Protein AF-0000000083597515 (afdb_homodimer)

Sequence (264 aa):
MKVRWNSKVKYKLIVILTLIVTFGLTEQNQAFSETSISEIAGNHTDFYDAFLALLDPYAEEAIRKKYPERSYALWDAEILEVTRKTAGYSQYDFNVKVKYDTYTGPFNPPEGFVILTFDVNIDGVKVIEFKEMKVRWNSKVKYKLIVILTLIVTFGLTEQNQAFSETSISEIAGNHTDFYDAFLALLDPYAEEAIRKKYPERSYALWDAEILEVTRKTAGYSQYDFNVKVKYDTYTGPFNPPEGFVILTFDVNIDGVKVIEFKE

Foldseek 3Di:
DPPDDPDDDDDPPPPPVPPPPCPPPPPCPVPPVQPFVCNVVNPPDPVNLVVLVQCVVQVVVVCCVVPVQKDFDSSPKGWGGWAQPDDDPPGFWIWTKMKTFIDGPPPDDRPGIKIWIWTDGPVGIHTDDIGD/DPDPDDDPDPDDDPPPPPPPPPPPPPPPPVPPVQPFVCNVVNPPDPVNLVVLVQCVVQVVVVCCVVPVQKDFDSSPKGWGGWAFPDDDPPGFWIWTKMKTFIDGPPPDDRPGIKIWIWTDGPVGIHTDDIGD

Secondary structure (DSSP, 8-state):
------------------------------------HHHHH-TT-HHHHHHHHHHHHHHHHHHHHH-TT-EE-GGG-EEEEEEESS-STT---EEEEEEEEEE-TTTS---EEEEEEEEEETTEEEEEEEE-/------------------------------------HHHHH-TT-HHHHHHHHHHHHHHHHHHHHH-TT-EE-GGG-EEEEEEESS-STT---EEEEEEEEEE-TTTS---EEEEEEEEEETTEEEEEEEE-

Nearest PDB structures (foldseek):
  2jq5-assembly1_A  TM=4.832E-01  e=9.055E-01  Rhodopseudomonas palustris
  5jbs-assembly1_D  TM=3.974E-01  e=5.121E-01  Brucella su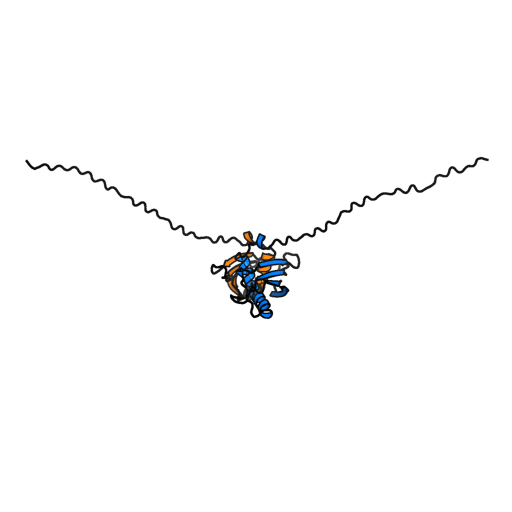is 1330
  8dey-assembly1_B  TM=5.676E-01  e=3.765E+00  Homo sapiens
  5jbs-assembly1_B  TM=3.478E-01  e=1.695E+00  Brucella suis 1330
  3gwr-assembly1_A  TM=5.646E-01  e=2.771E+00  Thiobacillus denitrificans ATCC 25259

InterPro domains:
  IPR024984 Protein of unknown function DUF3888 [PF13027] (49-131)

Radius of gyration: 35.66 Å; Cα contacts (8 Å, |Δi|>4): 406; chains: 2; bounding box: 186×66×65 Å

Solvent-accessible surface area (backbone atoms only — not comparable to full-atom values): 15974 Å² total; per-residue (Å²): 140,84,77,76,86,86,82,83,84,86,81,83,78,78,80,76,78,73,78,74,76,74,74,71,75,67,75,70,68,70,65,71,71,76,66,41,48,49,80,42,46,39,75,77,31,57,63,46,42,49,51,50,20,70,47,32,55,59,49,50,51,55,47,35,74,79,36,72,74,50,45,70,52,74,76,66,41,42,71,63,43,64,41,64,72,48,88,58,79,86,49,54,45,29,43,36,32,35,38,34,52,27,30,37,79,93,82,49,73,65,78,41,53,37,35,40,30,31,43,38,21,59,88,47,76,45,80,77,43,84,46,114,139,76,70,85,71,85,78,95,69,93,71,90,78,82,76,79,74,76,76,74,76,71,76,69,76,67,74,69,66,71,64,70,68,76,66,42,48,50,79,36,48,39,76,77,31,57,62,47,43,50,52,49,20,70,47,33,55,60,50,51,52,57,47,36,73,78,35,72,74,50,45,71,50,74,75,66,40,42,71,63,42,62,40,65,72,48,90,58,79,88,50,53,42,29,44,34,32,36,37,36,50,27,29,38,78,93,82,48,74,65,79,41,52,38,35,39,31,31,43,39,21,59,89,47,76,45,80,77,42,84,44,113

Organism: NCBI:txid1368476

Structure (mmCIF, N/CA/C/O backbone):
data_AF-0000000083597515-model_v1
#
loop_
_entity.id
_entity.type
_entity.pdbx_description
1 polymer 'DUF3888 domain-containing protein'
#
loop_
_atom_site.group_PDB
_atom_site.id
_atom_site.type_symbol
_atom_site.label_atom_id
_atom_site.label_alt_id
_atom_site.label_comp_id
_atom_site.label_asym_id
_atom_site.label_entity_id
_atom_site.label_seq_id
_atom_site.pdbx_PDB_ins_code
_atom_site.Cartn_x
_atom_site.Cartn_y
_atom_site.Cartn_z
_atom_site.occupancy
_atom_site.B_iso_or_equiv
_atom_site.auth_seq_id
_atom_site.auth_comp_id
_atom_site.auth_asym_id
_atom_site.auth_atom_id
_atom_site.pdbx_PDB_model_num
ATOM 1 N N . MET A 1 1 ? 88.938 41.531 -43.938 1 25.38 1 MET A N 1
ATOM 2 C CA . MET A 1 1 ? 89.125 40.688 -42.75 1 25.38 1 MET A CA 1
ATOM 3 C C . MET A 1 1 ? 87.75 40.344 -42.156 1 25.38 1 MET A C 1
ATOM 5 O O . MET A 1 1 ? 87.688 39.75 -41.062 1 25.38 1 MET A O 1
ATOM 9 N N . LYS A 1 2 ? 86.625 40.438 -42.875 1 30.75 2 LYS A N 1
ATOM 10 C CA . LYS A 1 2 ? 85.188 40.625 -42.906 1 30.75 2 LYS A CA 1
ATOM 11 C C . LYS A 1 2 ? 84.438 39.312 -42.719 1 30.75 2 LYS A C 1
ATOM 13 O O . LYS A 1 2 ? 84.125 38.594 -43.656 1 30.75 2 LYS A O 1
ATOM 18 N N . VAL A 1 3 ? 84.812 38.562 -41.656 1 29.12 3 VAL A N 1
ATOM 19 C CA . VAL A 1 3 ? 84.375 37.156 -41.5 1 29.12 3 VAL A CA 1
ATOM 20 C C . VAL A 1 3 ? 82.875 37.125 -41.188 1 29.12 3 VAL A C 1
ATOM 22 O O . VAL A 1 3 ? 82.312 36.062 -41.031 1 29.12 3 VAL A O 1
ATOM 25 N N . ARG A 1 4 ? 81.875 38.25 -41.188 1 32.31 4 ARG A N 1
ATOM 26 C CA . ARG A 1 4 ? 81 38.344 -40.062 1 32.31 4 ARG A CA 1
ATOM 27 C C . ARG A 1 4 ? 79.938 37.281 -40.125 1 32.31 4 ARG A C 1
ATOM 29 O O . ARG A 1 4 ? 79.5 36.906 -41.188 1 32.31 4 ARG A O 1
ATOM 36 N N . TRP A 1 5 ? 79 37.125 -38.938 1 27.94 5 TRP A N 1
ATOM 37 C CA . TRP A 1 5 ? 78.312 36.125 -38.125 1 27.94 5 TRP A CA 1
ATOM 38 C C . TRP A 1 5 ? 76.938 35.781 -38.656 1 27.94 5 TRP A C 1
ATOM 40 O O . TRP A 1 5 ? 76 36.594 -38.562 1 27.94 5 TRP A O 1
ATOM 50 N N . ASN A 1 6 ? 76.562 35.375 -39.938 1 33.34 6 ASN A N 1
ATOM 51 C CA . ASN A 1 6 ? 75.25 35.344 -40.5 1 33.34 6 ASN A CA 1
ATOM 52 C C . ASN A 1 6 ? 74.375 34.25 -39.875 1 33.34 6 ASN A C 1
ATOM 54 O O . ASN A 1 6 ? 74.312 33.125 -40.344 1 33.34 6 ASN A O 1
ATOM 58 N N . SER A 1 7 ? 74.375 34 -38.469 1 31.06 7 SER A N 1
ATOM 59 C CA . SER A 1 7 ? 73.938 32.812 -37.781 1 31.06 7 SER A CA 1
ATOM 60 C C . SER A 1 7 ? 72.438 32.594 -38 1 31.06 7 SER A C 1
ATOM 62 O O . SER A 1 7 ? 71.688 33.562 -38.125 1 31.06 7 SER A O 1
ATOM 64 N N . LYS A 1 8 ? 71.688 31.391 -38.344 1 28.09 8 LYS A N 1
ATOM 65 C CA . LYS A 1 8 ? 70.625 30.406 -38.625 1 28.09 8 LYS A CA 1
ATOM 66 C C . LYS A 1 8 ? 69.625 30.391 -37.5 1 28.09 8 LYS A C 1
ATOM 68 O O . LYS A 1 8 ? 68.625 29.625 -37.531 1 28.09 8 LYS A O 1
ATOM 73 N N . VAL A 1 9 ? 69.625 30.766 -36.188 1 26.97 9 VAL A N 1
ATOM 74 C CA . VAL A 1 9 ? 69.125 29.922 -35.094 1 26.97 9 VAL A CA 1
ATOM 75 C C . VAL A 1 9 ? 67.625 29.984 -35.094 1 26.97 9 VAL A C 1
ATOM 77 O O . VAL A 1 9 ? 67 30.875 -35.688 1 26.97 9 VAL A O 1
ATOM 80 N N . LYS A 1 10 ? 66.75 30.188 -33.781 1 23.62 10 LYS A N 1
ATOM 81 C CA . LYS A 1 10 ? 65.938 29.359 -32.875 1 23.62 10 LYS A CA 1
ATOM 82 C C . LYS A 1 10 ? 64.5 29.531 -33.156 1 23.62 10 LYS A C 1
ATOM 84 O O . LYS A 1 10 ? 64.062 30.422 -33.906 1 23.62 10 LYS A O 1
ATOM 89 N N . TYR A 1 11 ? 63.562 29.719 -31.984 1 29.84 11 TYR A N 1
ATOM 90 C CA . TYR A 1 11 ? 62.5 29.109 -31.188 1 29.84 11 TYR A CA 1
ATOM 91 C C . TYR A 1 11 ? 61.156 29.719 -31.547 1 29.84 11 TYR A C 1
ATOM 93 O O . TYR A 1 11 ? 60.812 30.828 -31.094 1 29.84 11 TYR A O 1
ATOM 101 N N . LYS A 1 12 ? 60.812 29.984 -32.781 1 32.78 12 LYS A N 1
ATOM 102 C CA . LYS A 1 12 ? 59.5 30.594 -32.906 1 32.78 12 LYS A CA 1
ATOM 103 C C . LYS A 1 12 ? 58.438 29.719 -32.25 1 32.78 12 LYS A C 1
ATOM 105 O O . LYS A 1 12 ? 58.188 28.594 -32.656 1 32.78 12 LYS A O 1
ATOM 110 N N . LEU A 1 13 ? 58.156 29.969 -30.828 1 31.98 13 LEU A N 1
ATOM 111 C CA . LEU A 1 13 ? 57.188 29.469 -29.859 1 31.98 13 LEU A CA 1
ATOM 112 C C . LEU A 1 13 ? 55.75 29.656 -30.375 1 31.98 13 LEU A C 1
ATOM 114 O O . LEU A 1 13 ? 55.312 30.781 -30.562 1 31.98 13 LEU A O 1
ATOM 118 N N . ILE A 1 14 ? 55.219 28.719 -31.203 1 33.41 14 ILE A N 1
ATOM 119 C CA . ILE A 1 14 ? 53.875 28.562 -31.703 1 33.41 14 ILE A CA 1
ATOM 120 C C . ILE A 1 14 ? 52.875 28.422 -30.547 1 33.41 14 ILE A C 1
ATOM 122 O O . ILE A 1 14 ? 52.969 27.5 -29.75 1 33.41 14 ILE A O 1
ATOM 126 N N . VAL A 1 15 ? 52.469 29.562 -29.812 1 30.09 15 VAL A N 1
ATOM 127 C CA . VAL A 1 15 ? 51.438 29.641 -28.766 1 30.09 15 VAL A CA 1
ATOM 128 C C . VAL A 1 15 ? 50.125 29.109 -29.281 1 30.09 15 VAL A C 1
ATOM 130 O O . VAL A 1 15 ? 49.5 29.688 -30.172 1 30.09 15 VAL A O 1
ATOM 133 N N . ILE A 1 16 ? 49.969 27.781 -29.453 1 33.62 16 ILE A N 1
ATOM 134 C CA . ILE A 1 16 ? 48.719 27.078 -29.75 1 33.62 16 ILE A CA 1
ATOM 135 C C . ILE A 1 16 ? 47.688 27.422 -28.703 1 33.62 16 ILE A C 1
ATOM 137 O O . ILE A 1 16 ? 47.875 27.109 -27.516 1 33.62 16 ILE A O 1
ATOM 141 N N . LEU A 1 17 ? 47.125 28.625 -28.703 1 32.28 17 LEU A N 1
ATOM 142 C CA . LEU A 1 17 ? 46 29.031 -27.859 1 32.28 17 LEU A CA 1
ATOM 143 C C . LEU A 1 17 ? 44.844 28 -27.938 1 32.28 17 LEU A C 1
ATOM 145 O O . LEU A 1 17 ? 44.281 27.797 -29.016 1 32.28 17 LEU A O 1
ATOM 149 N N . THR A 1 18 ? 45.031 26.797 -27.328 1 29.47 18 THR A N 1
ATOM 150 C CA . THR A 1 18 ? 44 25.781 -27.141 1 29.47 18 THR A CA 1
ATOM 151 C C . THR A 1 18 ? 42.688 26.391 -26.609 1 29.47 18 THR A C 1
ATOM 153 O O . THR A 1 18 ? 42.719 27.062 -25.562 1 29.47 18 THR A O 1
ATOM 156 N N . LEU A 1 19 ? 41.812 26.922 -27.453 1 33.25 19 LEU A N 1
ATOM 157 C CA . LEU A 1 19 ? 40.406 27.281 -27.203 1 33.25 19 LEU A CA 1
ATOM 158 C C . LEU A 1 19 ? 39.719 26.188 -26.406 1 33.25 19 LEU A C 1
ATOM 160 O O . LEU A 1 19 ? 39.531 25.078 -26.891 1 33.25 19 LEU A O 1
ATOM 164 N N . ILE A 1 20 ? 40.062 26 -25.141 1 31.22 20 ILE A N 1
ATOM 165 C CA . ILE A 1 20 ? 39.375 25.094 -24.203 1 31.22 20 ILE A CA 1
ATOM 166 C C . ILE A 1 20 ? 37.875 25.312 -24.25 1 31.22 20 ILE A C 1
ATOM 168 O O . ILE A 1 20 ? 37.406 26.406 -23.969 1 31.22 20 ILE A O 1
ATOM 172 N N . VAL A 1 21 ? 37.125 24.766 -25.297 1 30.53 21 VAL A N 1
ATOM 173 C CA . VAL A 1 21 ? 35.688 24.562 -25.312 1 30.53 21 VAL A CA 1
ATOM 174 C C . VAL A 1 21 ? 35.219 24.062 -23.938 1 30.53 21 VAL A C 1
ATOM 176 O O . VAL A 1 21 ? 35.625 22.984 -23.5 1 30.53 21 VAL A O 1
ATOM 179 N N . THR A 1 22 ? 35.188 24.906 -22.938 1 31.5 22 THR A N 1
ATOM 180 C CA . THR A 1 22 ? 34.531 24.609 -21.672 1 31.5 22 THR A CA 1
ATOM 181 C C . THR A 1 22 ? 33.188 23.922 -21.906 1 31.5 22 THR A C 1
ATOM 183 O O . THR A 1 22 ? 32.281 24.531 -22.453 1 31.5 22 THR A O 1
ATOM 186 N N . PHE A 1 23 ? 33.156 22.672 -22.531 1 36.31 23 PHE A N 1
ATOM 187 C CA . PHE A 1 23 ? 31.984 21.859 -22.328 1 36.31 23 PHE A CA 1
ATOM 188 C C . PHE A 1 23 ? 31.484 21.969 -20.875 1 36.31 23 PHE A C 1
ATOM 190 O O . PHE A 1 23 ? 32.188 21.547 -19.953 1 36.31 23 PHE A O 1
ATOM 197 N N . GLY A 1 24 ? 30.969 23.125 -20.531 1 32.06 24 GLY A N 1
ATOM 198 C CA . GLY A 1 24 ? 30.203 23.266 -19.297 1 32.06 24 GLY A CA 1
ATOM 199 C C . GLY A 1 24 ? 29.359 22.047 -18.984 1 32.06 24 GLY A C 1
ATOM 200 O O . GLY A 1 24 ? 28.547 21.625 -19.812 1 32.06 24 GLY A O 1
ATOM 201 N N . LEU A 1 25 ? 29.828 21 -18.297 1 33.69 25 LEU A N 1
ATOM 202 C CA . LEU A 1 25 ? 29.094 19.984 -17.578 1 33.69 25 LEU A CA 1
ATOM 203 C C . LEU A 1 25 ? 27.844 20.562 -16.922 1 33.69 25 LEU A C 1
ATOM 205 O O . LEU A 1 25 ? 27.953 21.375 -15.992 1 33.69 25 LEU A O 1
ATOM 209 N N . THR A 1 26 ? 26.922 21.078 -17.688 1 34.53 26 THR A N 1
ATOM 210 C CA . THR A 1 26 ? 25.609 21.266 -17.078 1 34.53 26 THR A CA 1
ATOM 211 C C . THR A 1 26 ? 25.234 20.062 -16.219 1 34.53 26 THR A C 1
ATOM 213 O O . THR A 1 26 ? 25.297 18.922 -16.688 1 34.53 26 THR A O 1
ATOM 216 N N . GLU A 1 27 ? 25.625 20.078 -14.977 1 34.88 27 GLU A N 1
ATOM 217 C CA . GLU A 1 27 ? 24.922 19.219 -14.039 1 34.88 27 GLU A CA 1
ATOM 218 C C . GLU A 1 27 ? 23.453 19.047 -14.43 1 34.88 27 GLU A C 1
ATOM 220 O O . GLU A 1 27 ? 22.703 20.031 -14.469 1 34.88 27 GLU A O 1
ATOM 225 N N . GLN A 1 28 ? 23.172 18.297 -15.469 1 32.25 28 GLN A N 1
ATOM 226 C CA . GLN A 1 28 ? 21.797 17.797 -15.523 1 32.25 28 GLN A CA 1
ATOM 227 C C . GLN A 1 28 ? 21.328 17.359 -14.141 1 32.25 28 GLN A C 1
ATOM 229 O O . GLN A 1 28 ? 21.781 16.344 -13.617 1 32.25 28 GLN A O 1
ATOM 234 N N . ASN A 1 29 ? 21.312 18.188 -13.188 1 33.53 29 ASN A N 1
ATOM 235 C CA . ASN A 1 29 ? 20.375 17.797 -12.141 1 33.53 29 ASN A CA 1
ATOM 236 C C . ASN A 1 29 ? 19.125 17.156 -12.727 1 33.53 29 ASN A C 1
ATOM 238 O O . ASN A 1 29 ? 18.328 17.812 -13.398 1 33.53 29 ASN A O 1
ATOM 242 N N . GLN A 1 30 ? 19.219 16.078 -13.477 1 29.86 30 GLN A N 1
ATOM 243 C CA . GLN A 1 30 ? 17.969 15.352 -13.641 1 29.86 30 GLN A CA 1
ATOM 244 C C . GLN A 1 30 ? 17.078 15.516 -12.414 1 29.86 30 GLN A C 1
ATOM 246 O O . GLN A 1 30 ? 17.375 14.977 -11.344 1 29.86 30 GLN A O 1
ATOM 251 N N . ALA A 1 31 ? 16.609 16.672 -12.125 1 32.06 31 ALA A N 1
ATOM 252 C CA . ALA A 1 31 ? 15.398 16.719 -11.312 1 32.06 31 ALA A CA 1
ATOM 253 C C . ALA A 1 31 ? 14.469 15.57 -11.648 1 32.06 31 ALA A C 1
ATOM 255 O O . ALA A 1 31 ? 13.984 15.453 -12.773 1 32.06 31 ALA A O 1
ATOM 256 N N . PHE A 1 32 ? 14.828 14.281 -11.375 1 33.47 32 PHE A N 1
ATOM 257 C CA . PHE A 1 32 ? 13.664 13.406 -11.289 1 33.47 32 PHE A CA 1
ATOM 258 C C . PHE A 1 32 ? 12.414 14.211 -10.953 1 33.47 32 PHE A C 1
ATOM 260 O O . PHE A 1 32 ? 12.375 14.914 -9.938 1 33.47 32 PHE A O 1
ATOM 267 N N . SER A 1 33 ? 11.836 14.828 -11.883 1 36.69 33 SER A N 1
ATOM 268 C CA . SER A 1 33 ? 10.547 15.484 -11.703 1 36.69 33 SER A CA 1
ATOM 269 C C . SER A 1 33 ? 9.711 14.773 -10.648 1 36.69 33 SER A C 1
ATOM 271 O O . SER A 1 33 ? 9.359 13.609 -10.805 1 36.69 33 SER A O 1
ATOM 273 N N . GLU A 1 34 ? 10 15.109 -9.406 1 42.09 34 GLU A N 1
ATOM 274 C CA . GLU A 1 34 ? 9.039 14.758 -8.359 1 42.09 34 GLU A CA 1
ATOM 275 C C . GLU A 1 34 ? 7.609 14.844 -8.875 1 42.09 34 GLU A C 1
ATOM 277 O O . GLU A 1 34 ? 7 15.914 -8.859 1 42.09 34 GLU A O 1
ATOM 282 N N . THR A 1 35 ? 7.41 14.32 -10.102 1 44.84 35 THR A N 1
ATOM 283 C CA . THR A 1 35 ? 6.004 14.297 -10.484 1 44.84 35 THR A CA 1
ATOM 284 C C . THR A 1 35 ? 5.129 13.875 -9.305 1 44.84 35 THR A C 1
ATOM 286 O O . THR A 1 35 ? 5.258 12.766 -8.797 1 44.84 35 THR A O 1
ATOM 289 N N . SER A 1 36 ? 4.605 14.938 -8.688 1 52 36 SER A N 1
ATOM 290 C CA . SER A 1 36 ? 3.646 14.742 -7.605 1 52 36 SER A CA 1
ATOM 291 C C . SER A 1 36 ? 2.633 13.664 -7.957 1 52 36 SER A C 1
ATOM 293 O O . SER A 1 36 ? 2.277 13.492 -9.125 1 52 36 SER A O 1
ATOM 295 N N . ILE A 1 37 ? 2.572 12.688 -7.164 1 58.06 37 ILE A N 1
ATOM 296 C CA . ILE A 1 37 ? 1.614 11.594 -7.297 1 58.06 37 ILE A CA 1
ATOM 297 C C . ILE A 1 37 ? 0.268 12.141 -7.766 1 58.06 37 ILE A C 1
ATOM 299 O O . ILE A 1 37 ? -0.443 11.484 -8.531 1 58.06 37 ILE A O 1
ATOM 303 N N . SER A 1 38 ? 0.023 13.422 -7.324 1 57.47 38 SER A N 1
ATOM 304 C CA . SER A 1 38 ? -1.251 14.008 -7.738 1 57.47 38 SER A CA 1
ATOM 305 C C . SER A 1 38 ? -1.38 14.031 -9.258 1 57.47 38 SER A C 1
ATOM 307 O O . SER A 1 38 ? -2.473 13.844 -9.797 1 57.47 38 SER A O 1
ATOM 309 N N . GLU A 1 39 ? -0.349 14.312 -9.93 1 56.22 39 GLU A N 1
ATOM 310 C CA . GLU A 1 39 ? -0.381 14.406 -11.383 1 56.22 39 GLU A CA 1
ATOM 311 C C . GLU A 1 39 ? -0.565 13.031 -12.023 1 56.22 39 GLU A C 1
ATOM 313 O O . GLU A 1 39 ? -1.216 12.906 -13.062 1 56.22 39 GLU A O 1
ATOM 318 N N . ILE A 1 40 ? -0.195 12.07 -11.297 1 55.69 40 ILE A N 1
ATOM 319 C CA . ILE A 1 40 ? -0.182 10.742 -11.891 1 55.69 40 ILE A CA 1
ATOM 320 C C . ILE A 1 40 ? -1.45 9.984 -11.5 1 55.69 40 ILE A C 1
ATOM 322 O O . ILE A 1 40 ? -2.146 9.445 -12.359 1 55.69 40 ILE A O 1
ATOM 326 N N . ALA A 1 41 ? -1.735 10 -10.258 1 60.53 41 ALA A N 1
ATOM 327 C CA . ALA A 1 41 ? -2.799 9.125 -9.773 1 60.53 41 ALA A CA 1
ATOM 328 C C . ALA A 1 41 ? -4.027 9.93 -9.352 1 60.53 41 ALA A C 1
ATOM 330 O O . ALA A 1 41 ? -5.129 9.383 -9.25 1 60.53 41 ALA A O 1
ATOM 331 N N . GLY A 1 42 ? -3.936 11.281 -9.469 1 74.06 42 GLY A N 1
ATOM 332 C CA . GLY A 1 42 ? -4.988 12.062 -8.844 1 74.06 42 GLY A CA 1
ATOM 333 C C . GLY A 1 42 ? -5.062 11.875 -7.34 1 74.06 42 GLY A C 1
ATOM 334 O O . GLY A 1 42 ? -4.754 10.789 -6.832 1 74.06 42 GLY A O 1
ATOM 335 N N . ASN A 1 43 ? -5.285 12.898 -6.629 1 81.81 43 ASN A N 1
ATOM 336 C CA . ASN A 1 43 ? -5.457 12.781 -5.184 1 81.81 43 ASN A CA 1
ATOM 337 C C . ASN A 1 43 ? -6.777 12.102 -4.824 1 81.81 43 ASN A C 1
ATOM 339 O O . ASN A 1 43 ? -7.793 12.328 -5.484 1 81.81 43 ASN A O 1
ATOM 343 N N . HIS A 1 44 ? -6.578 11.141 -3.803 1 91.69 44 HIS A N 1
ATOM 344 C CA . HIS A 1 44 ? -7.691 10.484 -3.121 1 91.69 44 HIS A CA 1
ATOM 345 C C . HIS A 1 44 ? -8.555 9.695 -4.102 1 91.69 44 HIS A C 1
ATOM 347 O O . HIS A 1 44 ? -9.781 9.719 -4.012 1 91.69 44 HIS A O 1
ATOM 353 N N . THR A 1 45 ? -7.957 9.211 -5.195 1 92.62 45 THR A N 1
ATOM 354 C CA . THR A 1 45 ? -8.523 8.086 -5.93 1 92.62 45 THR A CA 1
ATOM 355 C C . THR A 1 45 ? -8.562 6.84 -5.051 1 92.62 45 THR A C 1
ATOM 357 O O . THR A 1 45 ? -8.008 6.828 -3.949 1 92.62 45 THR A O 1
ATOM 360 N N . ASP A 1 46 ? -9.273 5.82 -5.523 1 94 46 ASP A N 1
ATOM 361 C CA . ASP A 1 46 ? -9.305 4.574 -4.758 1 94 46 ASP A CA 1
ATOM 362 C C . ASP A 1 46 ? -7.906 3.994 -4.602 1 94 46 ASP A C 1
ATOM 364 O O . ASP A 1 46 ? -7.562 3.463 -3.541 1 94 46 ASP A O 1
ATOM 368 N N . PHE A 1 47 ? -7.051 4.055 -5.633 1 94.25 47 PHE A N 1
ATOM 369 C CA . PHE A 1 47 ? -5.672 3.584 -5.562 1 94.25 47 PHE A CA 1
ATOM 370 C C . PHE A 1 47 ? -4.887 4.367 -4.52 1 94.25 47 PHE A C 1
ATOM 372 O O . PHE A 1 47 ? -4.211 3.775 -3.674 1 94.25 47 PHE A O 1
ATOM 379 N N . TYR A 1 48 ? -5.027 5.656 -4.516 1 95 48 TYR A N 1
ATOM 380 C CA . TYR A 1 48 ? -4.402 6.57 -3.564 1 95 48 TYR A CA 1
ATOM 381 C C . TYR A 1 48 ? -4.852 6.266 -2.139 1 95 48 TYR A C 1
ATOM 383 O O . TYR A 1 48 ? -4.02 6.102 -1.242 1 95 48 TYR A O 1
ATOM 391 N N . ASP A 1 49 ? -6.117 6.109 -1.948 1 96.75 49 ASP A N 1
ATOM 392 C CA . ASP A 1 49 ? -6.68 5.902 -0.617 1 96.75 49 ASP A CA 1
ATOM 393 C C . ASP A 1 49 ? -6.363 4.5 -0.103 1 96.75 49 ASP A C 1
ATOM 395 O O . ASP A 1 49 ? -6.172 4.301 1.1 1 96.75 49 ASP A O 1
ATOM 399 N N . ALA A 1 50 ? -6.332 3.473 -0.981 1 97.69 50 ALA A N 1
ATOM 400 C CA . ALA A 1 50 ? -5.91 2.135 -0.571 1 97.69 50 ALA A CA 1
ATOM 401 C C . ALA A 1 50 ? -4.453 2.133 -0.119 1 97.69 50 ALA A C 1
ATOM 403 O O . ALA A 1 50 ? -4.098 1.444 0.839 1 97.69 50 ALA A O 1
ATOM 404 N N . PHE A 1 51 ? -3.619 2.926 -0.835 1 97.69 51 PHE A N 1
ATOM 405 C CA . PHE A 1 51 ? -2.221 3.084 -0.451 1 97.69 51 PHE A CA 1
ATOM 406 C C . PHE A 1 51 ? -2.107 3.676 0.949 1 97.69 51 PHE A C 1
ATOM 408 O O . PHE A 1 51 ? -1.353 3.172 1.783 1 97.69 51 PHE A O 1
ATOM 415 N N . LEU A 1 52 ? -2.922 4.684 1.265 1 98.5 52 LEU A N 1
ATOM 416 C CA . LEU A 1 52 ? -2.947 5.281 2.596 1 98.5 52 LEU A CA 1
ATOM 417 C C . LEU A 1 52 ? -3.42 4.27 3.635 1 98.5 52 LEU A C 1
ATOM 419 O O . LEU A 1 52 ? -2.891 4.223 4.75 1 98.5 52 LEU A O 1
ATOM 423 N N . ALA A 1 53 ? -4.414 3.455 3.271 1 98.62 53 ALA A N 1
ATOM 424 C CA . ALA A 1 53 ? -4.914 2.434 4.188 1 98.62 53 ALA A CA 1
ATOM 425 C C . ALA A 1 53 ? -3.818 1.431 4.539 1 98.62 53 ALA A C 1
ATOM 427 O O . ALA A 1 53 ? -3.711 0.996 5.688 1 98.62 53 ALA A O 1
ATOM 428 N N . LEU A 1 54 ? -2.988 1.081 3.562 1 98.81 54 LEU A N 1
ATOM 429 C CA . LEU A 1 54 ? -1.911 0.119 3.766 1 98.81 54 LEU A CA 1
ATOM 430 C C . LEU A 1 54 ? -0.86 0.673 4.723 1 98.81 54 LEU A C 1
ATOM 432 O O . LEU A 1 54 ? -0.256 -0.079 5.488 1 98.81 54 LEU A O 1
ATOM 436 N N . LEU A 1 55 ? -0.644 1.969 4.711 1 98.81 55 LEU A N 1
ATOM 437 C CA . LEU A 1 55 ? 0.365 2.602 5.551 1 98.81 55 LEU A CA 1
ATOM 438 C C . LEU A 1 55 ? -0.2 2.92 6.934 1 98.81 55 LEU A C 1
ATOM 440 O O . LEU A 1 55 ? 0.555 3.18 7.871 1 98.81 55 LEU A O 1
ATOM 444 N N . ASP A 1 56 ? -1.478 2.891 7.141 1 98.69 56 ASP A N 1
ATOM 445 C CA . ASP A 1 56 ? -2.158 3.508 8.273 1 98.69 56 ASP A CA 1
ATOM 446 C C . ASP A 1 56 ? -1.744 2.852 9.586 1 98.69 56 ASP A C 1
ATOM 448 O O . ASP A 1 56 ? -1.546 3.535 10.594 1 98.69 56 ASP A O 1
ATOM 452 N N . PRO A 1 57 ? -1.627 1.494 9.641 1 98.44 57 PRO A N 1
ATOM 453 C CA . PRO A 1 57 ? -1.227 0.911 10.93 1 98.44 57 PRO A CA 1
ATOM 454 C C . PRO A 1 57 ? 0.12 1.437 11.422 1 98.44 57 PRO A C 1
ATOM 456 O O . PRO A 1 57 ? 0.316 1.607 12.625 1 98.44 57 PRO A O 1
ATOM 459 N N . TYR A 1 58 ? 0.967 1.732 10.555 1 98.62 58 TYR A N 1
ATOM 460 C CA . TYR A 1 58 ? 2.293 2.227 10.906 1 98.62 58 TYR A CA 1
ATOM 461 C C . TYR A 1 58 ? 2.246 3.709 11.25 1 98.62 58 TYR A C 1
ATOM 463 O O . TYR A 1 58 ? 2.924 4.156 12.18 1 98.62 58 TYR A O 1
ATOM 471 N N . ALA A 1 59 ? 1.468 4.473 10.469 1 98.75 59 ALA A N 1
ATOM 472 C CA . ALA A 1 59 ? 1.272 5.887 10.766 1 98.75 59 ALA A CA 1
ATOM 473 C C . ALA A 1 59 ? 0.63 6.074 12.141 1 98.75 59 ALA A C 1
ATOM 475 O O . ALA A 1 59 ? 1.092 6.887 12.945 1 98.75 59 ALA A O 1
ATOM 476 N N . GLU A 1 60 ? -0.434 5.328 12.297 1 98.25 60 GLU A N 1
ATOM 477 C CA . GLU A 1 60 ? -1.165 5.422 13.562 1 98.25 60 GLU A CA 1
ATOM 478 C C . GLU A 1 60 ? -0.251 5.145 14.75 1 98.25 60 GLU A C 1
ATOM 480 O O . GLU A 1 60 ? -0.255 5.891 15.734 1 98.25 60 GLU A O 1
ATOM 485 N N . GLU A 1 61 ? 0.509 4.059 14.68 1 98.31 61 GLU A N 1
ATOM 486 C CA . GLU A 1 61 ? 1.422 3.711 15.766 1 98.31 61 GLU A CA 1
ATOM 487 C C . GLU A 1 61 ? 2.432 4.828 16.016 1 98.31 61 GLU A C 1
ATOM 489 O O . GLU A 1 61 ? 2.67 5.211 17.156 1 98.31 61 GLU A O 1
ATOM 494 N N . ALA A 1 62 ? 3.01 5.359 14.977 1 98.62 62 ALA A N 1
ATOM 495 C CA . ALA A 1 62 ? 4.039 6.387 15.102 1 98.62 62 ALA A CA 1
ATOM 496 C C . ALA A 1 62 ? 3.467 7.668 15.711 1 98.62 62 ALA A C 1
ATOM 498 O O . ALA A 1 62 ? 4.078 8.266 16.594 1 98.62 62 ALA A O 1
ATOM 499 N N . ILE A 1 63 ? 2.281 8.102 15.195 1 97.94 63 ILE A N 1
ATOM 500 C CA . ILE A 1 63 ? 1.688 9.352 15.648 1 97.94 63 ILE A CA 1
ATOM 501 C C . ILE A 1 63 ? 1.184 9.203 17.078 1 97.94 63 ILE A C 1
ATOM 503 O O . ILE A 1 63 ? 1.384 10.086 17.906 1 97.94 63 ILE A O 1
ATOM 507 N N . ARG A 1 64 ? 0.604 8.07 17.391 1 97.19 64 ARG A N 1
ATOM 508 C CA . ARG A 1 64 ? 0.098 7.836 18.734 1 97.19 64 ARG A CA 1
ATOM 509 C C . ARG A 1 64 ? 1.235 7.816 19.75 1 97.19 64 ARG A C 1
ATOM 511 O O . ARG A 1 64 ? 1.074 8.289 20.891 1 97.19 64 ARG A O 1
ATOM 518 N N . LYS A 1 65 ? 2.318 7.16 19.438 1 97.94 65 LYS A N 1
ATOM 519 C CA . LYS A 1 65 ? 3.461 7.086 20.328 1 97.94 65 LYS A CA 1
ATOM 520 C C . LYS A 1 65 ? 3.953 8.477 20.719 1 97.94 65 LYS A C 1
ATOM 522 O O . LYS A 1 65 ? 4.281 8.734 21.875 1 97.94 65 LYS A O 1
ATOM 527 N N . LYS A 1 66 ? 3.975 9.414 19.812 1 96.44 66 LYS A N 1
ATOM 528 C CA . LYS A 1 66 ? 4.492 10.758 20.047 1 96.44 66 LYS A CA 1
ATOM 529 C C . LYS A 1 66 ? 3.391 11.688 20.562 1 96.44 66 LYS A C 1
ATOM 531 O O . LYS A 1 66 ? 3.637 12.531 21.422 1 96.44 66 LYS A O 1
ATOM 536 N N . TYR A 1 67 ? 2.18 11.516 19.969 1 94.75 67 TYR A N 1
ATOM 537 C CA . TYR A 1 67 ? 1.027 12.344 20.312 1 94.75 67 TYR A CA 1
ATOM 538 C C . TYR A 1 67 ? -0.201 11.484 20.594 1 94.75 67 TYR A C 1
ATOM 540 O O . TYR A 1 67 ? -1.135 11.453 19.781 1 94.75 67 TYR A O 1
ATOM 548 N N . PRO A 1 68 ? -0.252 10.875 21.766 1 94.69 68 PRO A N 1
ATOM 549 C CA . PRO A 1 68 ? -1.341 9.945 22.078 1 94.69 68 PRO A CA 1
ATOM 550 C C . PRO A 1 68 ? -2.711 10.625 22.062 1 94.69 68 PRO A C 1
ATOM 552 O O . PRO A 1 68 ? -3.732 9.953 21.906 1 94.69 68 PRO A O 1
ATOM 555 N N . GLU A 1 69 ? -2.785 11.945 22.156 1 91.25 69 GLU A N 1
ATOM 556 C CA . GLU A 1 69 ? -4.066 12.641 22.25 1 91.25 69 GLU A CA 1
ATOM 557 C C . GLU A 1 69 ? -4.523 13.141 20.875 1 91.25 69 GLU A C 1
ATOM 559 O O . GLU A 1 69 ? -5.637 13.648 20.734 1 91.25 69 GLU A O 1
ATOM 564 N N . ARG A 1 70 ? -3.627 13.102 19.859 1 92.38 70 ARG A N 1
ATOM 565 C CA . ARG A 1 70 ? -3.971 13.648 18.547 1 92.38 70 ARG A CA 1
ATOM 566 C C . ARG A 1 70 ? -4.562 12.578 17.641 1 92.38 70 ARG A C 1
ATOM 568 O O . ARG A 1 70 ? -4.246 11.391 17.781 1 92.38 70 ARG A O 1
ATOM 575 N N . SER A 1 71 ? -5.453 13.086 16.859 1 93.94 71 SER A N 1
ATOM 576 C CA . SER A 1 71 ? -6.062 12.266 15.82 1 93.94 71 SER A CA 1
ATOM 577 C C . SER A 1 71 ? -5.785 12.836 14.438 1 93.94 71 SER A C 1
ATOM 579 O O . SER A 1 71 ? -5.203 13.914 14.312 1 93.94 71 SER A O 1
ATOM 581 N N . TYR A 1 72 ? -6 12.031 13.422 1 94.31 72 TYR A N 1
ATOM 582 C CA . TYR A 1 72 ? -5.922 12.484 12.039 1 94.31 72 TYR A CA 1
ATOM 583 C C . TYR A 1 72 ? -6.957 11.773 11.172 1 94.31 72 TYR A C 1
ATOM 585 O O . TYR A 1 72 ? -7.492 10.734 11.562 1 94.31 72 TYR A O 1
ATOM 593 N N . ALA A 1 73 ? -7.254 12.453 10.062 1 94.06 73 ALA A N 1
ATOM 594 C CA . ALA A 1 73 ? -8.164 11.859 9.094 1 94.06 73 ALA A CA 1
ATOM 595 C C . ALA A 1 73 ? -7.43 11.484 7.809 1 94.06 73 ALA A C 1
ATOM 597 O O . ALA A 1 73 ? -6.676 12.289 7.258 1 94.06 73 ALA A O 1
ATOM 598 N N . LEU A 1 74 ? -7.703 10.273 7.281 1 96.62 74 LEU A N 1
ATOM 599 C CA . LEU A 1 74 ? -7.004 9.805 6.086 1 96.62 74 LEU A CA 1
ATOM 600 C C . LEU A 1 74 ? -7.465 10.57 4.852 1 96.62 74 LEU A C 1
ATOM 602 O O . LEU A 1 74 ? -6.703 10.742 3.898 1 96.62 74 LEU A O 1
ATOM 606 N N . TRP A 1 75 ? -8.695 11.047 4.859 1 94.88 75 TRP A N 1
ATOM 607 C CA . TRP A 1 75 ? -9.18 11.781 3.693 1 94.88 75 TRP A CA 1
ATOM 608 C C . TRP A 1 75 ? -8.445 13.109 3.539 1 94.88 75 TRP A C 1
ATOM 610 O O . TRP A 1 75 ? -8.492 13.727 2.477 1 94.88 75 TRP A O 1
ATOM 620 N N . ASP A 1 76 ? -7.789 13.508 4.582 1 93.38 76 ASP A N 1
ATOM 621 C CA . ASP A 1 76 ? -7.031 14.758 4.559 1 93.38 76 ASP A CA 1
ATOM 622 C C . ASP A 1 76 ? -5.531 14.484 4.449 1 93.38 76 ASP A C 1
ATOM 624 O O . ASP A 1 76 ? -4.73 15.422 4.402 1 93.38 76 ASP A O 1
ATOM 628 N N . ALA A 1 77 ? -5.086 13.258 4.504 1 96.31 77 ALA A N 1
ATOM 629 C CA . ALA A 1 77 ? -3.672 12.922 4.387 1 96.31 77 ALA A CA 1
ATOM 630 C C . ALA A 1 77 ? -3.184 13.094 2.951 1 96.31 77 ALA A C 1
ATOM 632 O O . ALA A 1 77 ? -3.953 12.93 2.002 1 96.31 77 ALA A O 1
ATOM 633 N N . GLU A 1 78 ? -1.921 13.461 2.797 1 96.38 78 GLU A N 1
ATOM 634 C CA . GLU A 1 78 ? -1.348 13.742 1.484 1 96.38 78 GLU A CA 1
ATOM 635 C C . GLU A 1 78 ? -0.052 12.969 1.271 1 96.38 78 GLU A C 1
ATOM 637 O O . GLU A 1 78 ? 0.901 13.117 2.039 1 96.38 78 GLU A O 1
ATOM 642 N N . ILE A 1 79 ? -0.03 12.086 0.253 1 97.44 79 ILE A N 1
ATOM 643 C CA . ILE A 1 79 ? 1.22 11.445 -0.15 1 97.44 79 ILE A CA 1
ATOM 644 C C . ILE A 1 79 ? 2.078 12.445 -0.925 1 97.44 79 ILE A C 1
ATOM 646 O O . ILE A 1 79 ? 1.768 12.781 -2.07 1 97.44 79 ILE A O 1
ATOM 650 N N . LEU A 1 80 ? 3.156 12.875 -0.322 1 97.06 80 LEU A N 1
ATOM 651 C CA . LEU A 1 80 ? 3.984 13.938 -0.881 1 97.06 80 LEU A CA 1
ATOM 652 C C . LEU A 1 80 ? 4.973 13.383 -1.9 1 97.06 80 LEU A C 1
ATOM 654 O O . LEU A 1 80 ? 5.219 14.008 -2.936 1 97.06 80 LEU A O 1
ATOM 658 N N . GLU A 1 81 ? 5.562 12.219 -1.49 1 96.19 81 GLU A N 1
ATOM 659 C CA . GLU A 1 81 ? 6.629 11.641 -2.307 1 96.19 81 GLU A CA 1
ATOM 660 C C . GLU A 1 81 ? 6.648 10.125 -2.199 1 96.19 81 GLU A C 1
ATOM 662 O O . GLU A 1 81 ? 6.473 9.57 -1.112 1 96.19 81 GLU A O 1
ATOM 667 N N . VAL A 1 82 ? 6.762 9.438 -3.301 1 96.69 82 VAL A N 1
ATOM 668 C CA . VAL A 1 82 ? 7.16 8.039 -3.383 1 96.69 82 VAL A CA 1
ATOM 669 C C . VAL A 1 82 ? 8.422 7.91 -4.234 1 96.69 82 VAL A C 1
ATOM 671 O O . VAL A 1 82 ? 8.391 8.172 -5.441 1 96.69 82 VAL A O 1
ATOM 674 N N . THR A 1 83 ? 9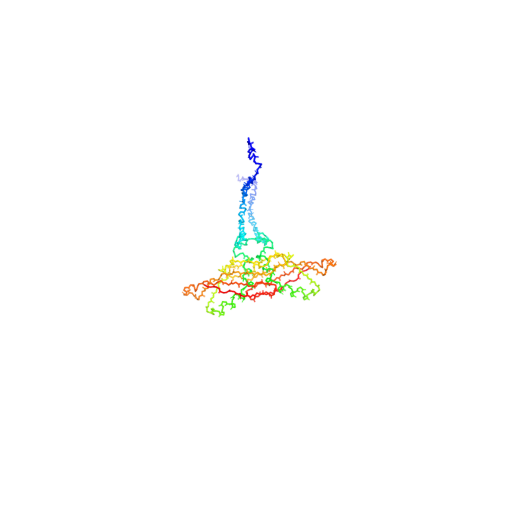.516 7.477 -3.582 1 96.62 83 THR A N 1
ATOM 675 C CA . THR A 1 83 ? 10.789 7.453 -4.289 1 96.62 83 THR A CA 1
ATOM 676 C C . THR A 1 83 ? 11.477 6.098 -4.125 1 96.62 83 THR A C 1
ATOM 678 O O . THR A 1 83 ? 11.633 5.605 -3.008 1 96.62 83 THR A O 1
ATOM 681 N N . ARG A 1 84 ? 11.867 5.57 -5.238 1 97.69 84 ARG A N 1
ATOM 682 C CA . ARG A 1 84 ? 12.672 4.352 -5.227 1 97.69 84 ARG A CA 1
ATOM 683 C C . ARG A 1 84 ? 14.094 4.641 -4.754 1 97.69 84 ARG A C 1
ATOM 685 O O . ARG A 1 84 ? 14.742 5.562 -5.246 1 97.69 84 ARG A O 1
ATOM 692 N N . LYS A 1 85 ? 14.602 3.865 -3.869 1 97.81 85 LYS A N 1
ATOM 693 C CA . LYS A 1 85 ? 15.898 4.148 -3.268 1 97.81 85 LYS A CA 1
ATOM 694 C C . LYS A 1 85 ? 17.031 3.814 -4.23 1 97.81 85 LYS A C 1
ATOM 696 O O . LYS A 1 85 ? 18.062 4.488 -4.234 1 97.81 85 LYS A O 1
ATOM 701 N N . THR A 1 86 ? 16.844 2.727 -4.855 1 96.12 86 THR A N 1
ATOM 702 C CA . THR A 1 86 ? 17.812 2.273 -5.836 1 96.12 86 THR A CA 1
ATOM 703 C C . THR A 1 86 ? 17.156 2 -7.18 1 96.12 86 THR A C 1
ATOM 705 O O . THR A 1 86 ? 16.141 1.294 -7.246 1 96.12 86 THR A O 1
ATOM 708 N N . ALA A 1 87 ? 17.781 2.572 -8.242 1 91.31 87 ALA A N 1
ATOM 709 C CA . ALA A 1 87 ? 17.219 2.379 -9.57 1 91.31 87 ALA A CA 1
ATOM 710 C C . ALA A 1 87 ? 17.25 0.907 -9.977 1 91.31 87 ALA A C 1
ATOM 712 O O . ALA A 1 87 ? 18.078 0.14 -9.484 1 91.31 87 ALA A O 1
ATOM 713 N N . GLY A 1 88 ? 16.219 0.512 -10.836 1 90.5 88 GLY A N 1
ATOM 714 C CA . GLY A 1 88 ? 16.141 -0.851 -11.336 1 90.5 88 GLY A CA 1
ATOM 715 C C . GLY A 1 88 ? 14.742 -1.442 -11.227 1 90.5 88 GLY A C 1
ATOM 716 O O . GLY A 1 88 ? 14.039 -1.211 -10.25 1 90.5 88 GLY A O 1
ATOM 717 N N . TYR A 1 89 ? 14.445 -2.291 -12.18 1 86.38 89 TYR A N 1
ATOM 718 C CA . TYR A 1 89 ? 13.102 -2.863 -12.258 1 86.38 89 TYR A CA 1
ATOM 719 C C . TYR A 1 89 ? 12.883 -3.889 -11.156 1 86.38 89 TYR A C 1
ATOM 721 O O . TYR A 1 89 ? 11.742 -4.184 -10.797 1 86.38 89 TYR A O 1
ATOM 729 N N . SER A 1 90 ? 13.992 -4.449 -10.562 1 91.31 90 SER A N 1
ATOM 730 C CA . SER A 1 90 ? 13.875 -5.492 -9.547 1 91.31 90 SER A CA 1
ATOM 731 C C . SER A 1 90 ? 14.078 -4.922 -8.141 1 91.31 90 SER A C 1
ATOM 733 O O . SER A 1 90 ? 14.086 -5.664 -7.16 1 91.31 90 SER A O 1
ATOM 735 N N . GLN A 1 91 ? 14.297 -3.607 -8.07 1 96.31 91 GLN A N 1
ATOM 736 C CA . GLN A 1 91 ? 14.5 -2.949 -6.781 1 96.31 91 GLN A CA 1
ATOM 737 C C . GLN A 1 91 ? 13.188 -2.424 -6.219 1 96.31 91 GLN A C 1
ATOM 739 O O . GLN A 1 91 ? 12.539 -1.567 -6.828 1 96.31 91 GLN A O 1
ATOM 744 N N . TYR A 1 92 ? 12.805 -2.883 -5.082 1 98.06 92 TYR A N 1
ATOM 745 C CA . TYR A 1 92 ? 11.508 -2.527 -4.52 1 98.06 92 TYR A CA 1
ATOM 746 C C . TYR A 1 92 ? 11.656 -1.946 -3.121 1 98.06 92 TYR A C 1
ATOM 748 O O . TYR A 1 92 ? 10.891 -2.277 -2.217 1 98.06 92 TYR A O 1
ATOM 756 N N . ASP A 1 93 ? 12.734 -1.189 -2.875 1 98.56 93 ASP A N 1
ATOM 757 C CA . ASP A 1 93 ? 12.914 -0.371 -1.68 1 98.56 93 ASP A CA 1
ATOM 758 C C . ASP A 1 93 ? 12.523 1.08 -1.943 1 98.56 93 ASP A C 1
ATOM 760 O O . ASP A 1 93 ? 13.031 1.71 -2.871 1 98.56 93 ASP A O 1
ATOM 764 N N . PHE A 1 94 ? 11.617 1.625 -1.115 1 98.56 94 PHE A N 1
ATOM 765 C CA . PHE A 1 94 ? 11.086 2.953 -1.39 1 98.56 94 PHE A CA 1
ATOM 766 C C . PHE A 1 94 ? 11.109 3.816 -0.135 1 98.56 94 PHE A C 1
ATOM 768 O O . PHE A 1 94 ? 10.945 3.311 0.977 1 98.56 94 PHE A O 1
ATOM 775 N N . ASN A 1 95 ? 11.328 5.09 -0.286 1 98.69 95 ASN A N 1
ATOM 776 C CA . ASN A 1 95 ? 10.93 6.117 0.673 1 98.69 95 ASN A CA 1
ATOM 777 C C . ASN A 1 95 ? 9.586 6.734 0.31 1 98.69 95 ASN A C 1
ATOM 779 O O . ASN A 1 95 ? 9.383 7.18 -0.821 1 98.69 95 ASN A O 1
ATOM 783 N N . VAL A 1 96 ? 8.648 6.707 1.239 1 98.69 96 VAL A N 1
ATOM 784 C CA . VAL A 1 96 ? 7.34 7.316 1.036 1 98.69 96 VAL A CA 1
ATOM 785 C C . VAL A 1 96 ? 7.105 8.398 2.088 1 98.69 96 VAL A C 1
ATOM 787 O O . VAL A 1 96 ? 7.172 8.125 3.289 1 98.69 96 VAL A O 1
ATOM 790 N N . LYS A 1 97 ? 6.852 9.602 1.645 1 98.75 97 LYS A N 1
ATOM 791 C CA . LYS A 1 97 ? 6.559 10.719 2.535 1 98.75 97 LYS A CA 1
ATOM 792 C C . LYS A 1 97 ? 5.066 11.055 2.521 1 98.75 97 LYS A C 1
ATOM 794 O O . LYS A 1 97 ? 4.488 11.289 1.458 1 98.75 97 LYS A O 1
ATOM 799 N N . VAL A 1 98 ? 4.465 11.109 3.719 1 98.69 98 VAL A N 1
ATOM 800 C CA . VAL A 1 98 ? 3.043 11.414 3.828 1 98.69 98 VAL A CA 1
ATOM 801 C C . VAL A 1 98 ? 2.824 12.5 4.883 1 98.69 98 VAL A C 1
ATOM 803 O O . VAL A 1 98 ? 3.422 12.453 5.961 1 98.69 98 VAL A O 1
ATOM 806 N N . LYS A 1 99 ? 2.045 13.445 4.543 1 98.31 99 LYS A N 1
ATOM 807 C CA . LYS A 1 99 ? 1.642 14.523 5.449 1 98.31 99 LYS A CA 1
ATOM 808 C C . LYS A 1 99 ? 0.282 14.227 6.074 1 98.31 99 LYS A C 1
ATOM 810 O O . LYS A 1 99 ? -0.669 13.875 5.375 1 98.31 99 LYS A O 1
ATOM 815 N N . TYR A 1 100 ? 0.172 14.359 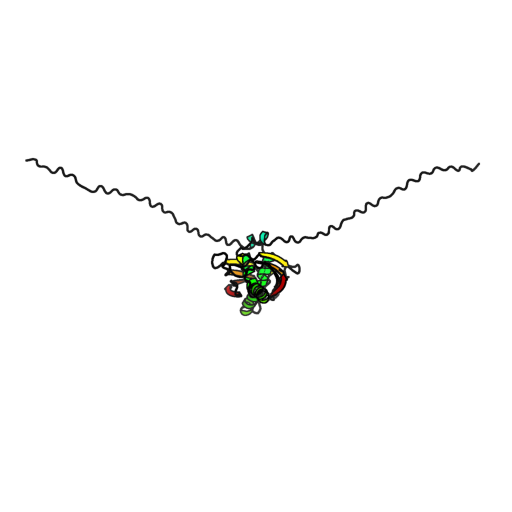7.391 1 97.06 100 TYR A N 1
ATOM 816 C CA . TYR A 1 100 ? -1.062 14.195 8.156 1 97.06 100 TYR A CA 1
ATOM 817 C C . TYR A 1 100 ? -1.399 15.469 8.922 1 97.06 100 TYR A C 1
ATOM 819 O O . TYR A 1 100 ? -0.617 15.922 9.758 1 97.06 100 TYR A O 1
ATOM 827 N N . ASP A 1 101 ? -2.504 16.031 8.625 1 95.12 101 ASP A N 1
ATOM 828 C CA . ASP A 1 101 ? -3.016 17.078 9.492 1 95.12 101 ASP A CA 1
ATOM 829 C C . ASP A 1 101 ? -3.621 16.5 10.766 1 95.12 101 ASP A C 1
ATOM 831 O O . ASP A 1 101 ? -4.527 15.672 10.703 1 95.12 101 ASP A O 1
ATOM 835 N N . THR A 1 102 ? -3.105 16.922 11.938 1 94.5 102 THR A N 1
ATOM 836 C CA . THR A 1 102 ? -3.543 16.328 13.195 1 94.5 102 THR A CA 1
ATOM 837 C C . THR A 1 102 ? -4.387 17.312 14 1 94.5 102 THR A C 1
ATOM 839 O O . THR A 1 102 ? -4.301 18.531 13.781 1 94.5 102 THR A O 1
ATOM 842 N N . TYR A 1 103 ? -5.246 16.766 14.773 1 91.88 103 TYR A N 1
ATOM 843 C CA . TYR A 1 103 ? -6.121 17.594 15.594 1 91.88 103 TYR A CA 1
ATOM 844 C C . TYR A 1 103 ? -6.445 16.906 16.922 1 91.88 103 TYR A C 1
ATOM 846 O O . TYR A 1 103 ? -6.223 15.711 17.062 1 91.88 103 TYR A O 1
ATOM 854 N N . THR A 1 104 ? -6.711 17.75 17.938 1 87.94 104 THR A N 1
ATOM 855 C CA . THR A 1 104 ? -7.203 17.281 19.219 1 87.94 104 THR A CA 1
ATOM 856 C C . THR A 1 104 ? -8.664 17.672 19.422 1 87.94 104 THR A C 1
ATOM 858 O O . THR A 1 104 ? -9 18.859 19.375 1 87.94 104 THR A O 1
ATOM 861 N N . GLY A 1 105 ? -9.766 16.797 19.375 1 72.81 105 GLY A N 1
ATOM 862 C CA . GLY A 1 105 ? -11.148 17.125 19.656 1 72.81 105 GLY A CA 1
ATOM 863 C C . GLY A 1 105 ? -11.648 18.328 18.875 1 72.81 105 GLY A C 1
ATOM 864 O O . GLY A 1 105 ? -10.961 18.828 17.984 1 72.81 105 GLY A O 1
ATOM 865 N N . PRO A 1 106 ? -13.141 18.719 18.938 1 62.97 106 PRO A N 1
ATOM 866 C CA . PRO A 1 106 ? -13.766 19.844 18.234 1 62.97 106 PRO A CA 1
ATOM 867 C C . PRO A 1 106 ? -13.109 21.188 18.531 1 62.97 106 PRO A C 1
ATOM 869 O O . PRO A 1 106 ? -13.352 22.172 17.828 1 62.97 106 PRO A O 1
ATOM 872 N N . PHE A 1 107 ? -12.883 21.562 19.766 1 54.28 107 PHE A N 1
ATOM 873 C CA . PHE A 1 107 ? -12.508 22.906 20.172 1 54.28 107 PHE A CA 1
ATOM 874 C C . PHE A 1 107 ? -11.062 23.203 19.766 1 54.28 107 PHE A C 1
ATOM 876 O O . PHE A 1 107 ? -10.75 24.328 19.359 1 54.28 107 PHE A O 1
ATOM 883 N N . ASN A 1 108 ? -10.047 22.547 19.906 1 55.47 108 ASN A N 1
ATOM 884 C CA . ASN A 1 108 ? -8.625 22.891 19.844 1 55.47 108 ASN A CA 1
ATOM 885 C C . ASN A 1 108 ? -8.156 23.047 18.406 1 55.47 108 ASN A C 1
ATOM 887 O O . ASN A 1 108 ? -8.547 22.281 17.516 1 55.47 108 ASN A O 1
ATOM 891 N N . PRO A 1 109 ? -7.254 24.609 18.219 1 55.31 109 PRO A N 1
ATOM 892 C CA . PRO A 1 109 ? -6.578 24.75 16.938 1 55.31 109 PRO A CA 1
ATOM 893 C C . PRO A 1 109 ? -6.07 23.406 16.391 1 55.31 109 PRO A C 1
ATOM 895 O O . PRO A 1 109 ? -5.816 22.484 17.172 1 55.31 109 PRO A O 1
ATOM 898 N N . PRO A 1 110 ? -6.25 23.156 15.117 1 63.41 110 PRO A N 1
ATOM 899 C CA . PRO A 1 110 ? -5.59 22 14.523 1 63.41 110 PRO A CA 1
ATOM 900 C C . PRO A 1 110 ? -4.121 21.891 14.914 1 63.41 110 PRO A C 1
ATOM 902 O O . PRO A 1 110 ? -3.436 22.906 15.047 1 63.41 110 PRO A O 1
ATOM 905 N N . GLU A 1 111 ? -3.602 21.047 15.945 1 74.31 111 GLU A N 1
ATOM 906 C CA . GLU A 1 111 ? -2.271 20.828 16.5 1 74.31 111 GLU A CA 1
ATOM 907 C C . GLU A 1 111 ? -1.201 20.875 15.414 1 74.31 111 GLU A C 1
ATOM 909 O O . GLU A 1 111 ? -0.009 20.969 15.719 1 74.31 111 GLU A O 1
ATOM 914 N N . GLY A 1 112 ? -1.594 21.016 14.07 1 87.88 112 GLY A N 1
ATOM 915 C CA . GLY A 1 112 ? -0.634 21.078 12.977 1 87.88 112 GLY A CA 1
ATOM 916 C C . GLY A 1 112 ? -0.468 19.75 12.25 1 87.88 112 GLY A C 1
ATOM 917 O O . GLY A 1 112 ? -1.129 18.766 12.586 1 87.88 112 GLY A O 1
ATOM 918 N N . PHE A 1 113 ? 0.47 19.797 11.305 1 95 113 PHE A N 1
ATOM 919 C CA . PHE A 1 113 ? 0.686 18.594 10.5 1 95 113 PHE A CA 1
ATOM 920 C C . PHE A 1 113 ? 1.946 17.859 10.945 1 95 113 PHE A C 1
ATOM 922 O O . PHE A 1 113 ? 2.777 18.422 11.656 1 95 113 PHE A O 1
ATOM 929 N N . VAL A 1 114 ? 1.934 16.625 10.727 1 97.75 114 VAL A N 1
ATOM 930 C CA . VAL A 1 114 ? 3.137 15.797 10.836 1 97.75 114 VAL A CA 1
ATOM 931 C C . VAL A 1 114 ? 3.445 15.164 9.477 1 97.75 114 VAL A C 1
ATOM 933 O O . VAL A 1 114 ? 2.533 14.828 8.719 1 97.75 114 VAL A O 1
ATOM 936 N N . ILE A 1 115 ? 4.727 15.094 9.133 1 98.62 115 ILE A N 1
ATOM 937 C CA . ILE A 1 115 ? 5.172 14.383 7.941 1 98.62 115 ILE A CA 1
ATOM 938 C C . ILE A 1 115 ? 5.961 13.133 8.344 1 98.62 115 ILE A C 1
ATOM 940 O O . ILE A 1 115 ? 6.977 13.234 9.039 1 98.62 115 ILE A O 1
ATOM 944 N N . LEU A 1 116 ? 5.473 12.047 8.008 1 98.88 116 LEU A N 1
ATOM 945 C CA . LEU A 1 116 ? 6.164 10.781 8.234 1 98.88 116 LEU A CA 1
ATOM 946 C C . LEU A 1 116 ? 6.871 10.312 6.969 1 98.88 116 LEU A C 1
ATOM 948 O O . LEU A 1 116 ? 6.328 10.43 5.867 1 98.88 116 LEU A O 1
ATOM 952 N N . THR A 1 117 ? 8.117 9.82 7.043 1 98.94 117 THR A N 1
ATOM 953 C CA . THR A 1 117 ? 8.781 9.078 5.98 1 98.94 117 THR A CA 1
ATOM 954 C C . THR A 1 117 ? 8.789 7.582 6.285 1 98.94 117 THR A C 1
ATOM 956 O O . THR A 1 117 ? 9.289 7.156 7.328 1 98.94 117 THR A O 1
ATOM 959 N N . PHE A 1 118 ? 8.242 6.855 5.449 1 98.94 118 PHE A N 1
ATOM 960 C CA . PHE A 1 118 ? 8.195 5.402 5.574 1 98.94 118 PHE A CA 1
ATOM 961 C C . PHE A 1 118 ? 9.281 4.75 4.723 1 98.94 118 PHE A C 1
ATOM 963 O O . PHE A 1 118 ? 9.484 5.133 3.568 1 98.94 118 PHE A O 1
ATOM 970 N N . ASP A 1 119 ? 10.039 3.834 5.316 1 98.88 119 ASP A N 1
ATOM 971 C CA . ASP A 1 119 ? 10.797 2.83 4.574 1 98.88 119 ASP A CA 1
ATOM 972 C C . ASP A 1 119 ? 9.914 1.646 4.191 1 98.88 119 ASP A C 1
ATOM 974 O O . ASP A 1 119 ? 9.414 0.927 5.062 1 98.88 119 ASP A O 1
ATOM 978 N N . VAL A 1 120 ? 9.586 1.485 2.885 1 98.81 120 VAL A N 1
ATOM 979 C CA . VAL A 1 120 ? 8.688 0.455 2.371 1 98.81 120 VAL A CA 1
ATOM 980 C C . VAL A 1 120 ? 9.477 -0.521 1.497 1 98.81 120 VAL A C 1
ATOM 982 O O . VAL A 1 120 ? 10.117 -0.117 0.525 1 98.81 120 VAL A O 1
ATOM 985 N N . ASN A 1 121 ? 9.414 -1.759 1.775 1 98.44 121 ASN A N 1
ATOM 986 C CA . ASN A 1 121 ? 10.039 -2.783 0.946 1 98.44 121 ASN A CA 1
ATOM 987 C C . ASN A 1 121 ? 9.344 -4.129 1.096 1 98.44 121 ASN A C 1
ATOM 989 O O . ASN A 1 121 ? 8.281 -4.219 1.718 1 98.44 121 ASN A O 1
ATOM 993 N N . ILE A 1 122 ? 9.891 -5.184 0.498 1 97.38 122 ILE A N 1
ATOM 994 C CA . ILE A 1 122 ? 9.211 -6.473 0.394 1 97.38 122 ILE A CA 1
ATOM 995 C C . ILE A 1 122 ? 9.234 -7.176 1.748 1 97.38 122 ILE A C 1
ATOM 997 O O . ILE A 1 122 ? 8.508 -8.148 1.96 1 97.38 122 ILE A O 1
ATOM 1001 N N . ASP A 1 123 ? 10.039 -6.648 2.715 1 96.25 123 ASP A N 1
ATOM 1002 C CA . ASP A 1 123 ? 10.094 -7.242 4.047 1 96.25 123 ASP A CA 1
ATOM 1003 C C . ASP A 1 123 ? 9.086 -6.586 4.984 1 96.25 123 ASP A C 1
ATOM 1005 O O . ASP A 1 123 ? 8.758 -7.137 6.035 1 96.25 123 ASP A O 1
ATOM 1009 N N . GLY A 1 124 ? 8.695 -5.367 4.656 1 97.12 124 GLY A N 1
ATOM 1010 C CA . GLY A 1 124 ? 7.734 -4.695 5.516 1 97.12 124 GLY A CA 1
ATOM 1011 C C . GLY A 1 124 ? 7.879 -3.186 5.508 1 97.12 124 GLY A C 1
ATOM 1012 O O . GLY A 1 124 ? 8.383 -2.611 4.535 1 97.12 124 GLY A O 1
ATOM 1013 N N . VAL A 1 125 ? 7.266 -2.512 6.461 1 98.69 125 VAL A N 1
ATOM 1014 C CA . VAL A 1 125 ? 7.203 -1.056 6.543 1 98.69 125 VAL A CA 1
ATOM 1015 C C . VAL A 1 125 ? 7.773 -0.584 7.875 1 98.69 125 VAL A C 1
ATOM 1017 O O . VAL A 1 125 ? 7.516 -1.191 8.922 1 98.69 125 VAL A O 1
ATOM 1020 N N . LYS A 1 126 ? 8.602 0.419 7.871 1 98.62 126 LYS A N 1
ATOM 1021 C CA . LYS A 1 126 ? 9.094 1.106 9.062 1 98.62 126 LYS A CA 1
ATOM 1022 C C . LYS A 1 126 ? 9.008 2.621 8.898 1 98.62 126 LYS A C 1
ATOM 1024 O O . LYS A 1 126 ? 9.305 3.154 7.828 1 98.62 126 LYS A O 1
ATOM 1029 N N . VAL A 1 127 ? 8.594 3.344 9.914 1 98.88 127 VAL A N 1
ATOM 1030 C CA . VAL A 1 127 ? 8.695 4.801 9.922 1 98.88 127 VAL A CA 1
ATOM 1031 C C . VAL A 1 127 ? 10.117 5.219 10.273 1 98.88 127 VAL A C 1
ATOM 1033 O O . VAL A 1 127 ? 10.609 4.906 11.359 1 98.88 127 VAL A O 1
ATOM 1036 N N . ILE A 1 128 ? 10.773 5.973 9.414 1 98.81 128 ILE A N 1
ATOM 1037 C CA . ILE A 1 128 ? 12.195 6.227 9.633 1 98.81 128 ILE A CA 1
ATOM 1038 C C . ILE A 1 128 ? 12.414 7.711 9.914 1 98.81 128 ILE A C 1
ATOM 1040 O O . ILE A 1 128 ? 13.5 8.117 10.328 1 98.81 128 ILE A O 1
ATOM 1044 N N . GLU A 1 129 ? 11.43 8.547 9.609 1 98.69 129 GLU A N 1
ATOM 1045 C CA . GLU A 1 129 ? 11.523 9.961 9.938 1 98.69 129 GLU A CA 1
ATOM 1046 C C . GLU A 1 129 ? 10.164 10.516 10.359 1 98.69 129 GLU A C 1
ATOM 1048 O O . GLU A 1 129 ? 9.133 10.172 9.781 1 98.69 129 GLU A O 1
ATOM 1053 N N . PHE A 1 130 ? 10.133 11.312 11.375 1 98.56 130 PHE A N 1
ATOM 1054 C CA . PHE A 1 130 ? 8.992 12.047 11.914 1 98.56 130 PHE A CA 1
ATOM 1055 C C . PHE A 1 130 ? 9.273 13.547 11.938 1 98.56 130 PHE A C 1
ATOM 1057 O O . PHE A 1 130 ? 10.117 14.008 12.703 1 98.56 130 PHE A O 1
ATOM 1064 N N . LYS A 1 131 ? 8.562 14.289 11.023 1 97.56 131 LYS A N 1
ATOM 1065 C CA . LYS A 1 131 ? 8.781 15.734 10.953 1 97.56 131 LYS A CA 1
ATOM 1066 C C . LYS A 1 131 ? 7.516 16.5 11.32 1 97.56 131 LYS A C 1
ATOM 1068 O O . LYS A 1 131 ? 6.406 16.062 11.016 1 97.56 131 LYS A O 1
ATOM 1073 N N . GLU A 1 132 ? 7.559 17.656 11.984 1 92.62 132 GLU A N 1
ATOM 1074 C CA . GLU A 1 132 ? 6.445 18.516 12.367 1 92.62 132 GLU A CA 1
ATOM 1075 C C . GLU A 1 132 ? 6.801 19.984 12.18 1 92.62 132 GLU A C 1
ATOM 1077 O O . GLU A 1 132 ? 7.977 20.359 12.188 1 92.62 132 GLU A O 1
ATOM 1082 N N . MET B 1 1 ? -98.25 9.242 -37.344 1 24.19 1 MET B N 1
ATOM 1083 C CA . MET B 1 1 ? -97.312 9.062 -38.438 1 24.19 1 MET B CA 1
ATOM 1084 C C . MET B 1 1 ? -95.875 9 -37.938 1 24.19 1 MET B C 1
ATOM 1086 O O . MET B 1 1 ? -95 9.641 -38.5 1 24.19 1 MET B O 1
ATOM 1090 N N . LYS B 1 2 ? -95.562 8.477 -36.875 1 29.44 2 LYS B N 1
ATOM 1091 C CA . LYS B 1 2 ? -94.562 8.438 -35.812 1 29.44 2 LYS B CA 1
ATOM 1092 C C . LYS B 1 2 ? -93.312 7.715 -36.281 1 29.44 2 LYS B C 1
ATOM 1094 O O . LYS B 1 2 ? -92.312 7.664 -35.562 1 29.44 2 LYS B O 1
ATOM 1099 N N . VAL B 1 3 ? -93.312 7.184 -37.562 1 27.91 3 VAL B N 1
ATOM 1100 C CA . VAL B 1 3 ? -92.438 6.016 -37.438 1 27.91 3 VAL B CA 1
ATOM 1101 C C . VAL B 1 3 ? -91 6.453 -37.5 1 27.91 3 VAL B C 1
ATOM 1103 O O . VAL B 1 3 ? -90.062 5.613 -37.594 1 27.91 3 VAL B O 1
ATOM 1106 N N . ARG B 1 4 ? -90.5 7.711 -37.312 1 33.56 4 ARG B N 1
ATOM 1107 C CA . ARG B 1 4 ? -89.312 8.031 -38.062 1 33.56 4 ARG B CA 1
ATOM 1108 C C . ARG B 1 4 ? -88.062 7.316 -37.5 1 33.56 4 ARG B C 1
ATOM 1110 O O . ARG B 1 4 ? -87.625 7.613 -36.375 1 33.56 4 ARG B O 1
ATOM 1117 N N . TRP B 1 5 ? -87.812 6.117 -37.938 1 27.23 5 TRP B N 1
ATOM 1118 C CA . TRP B 1 5 ? -86.938 5.059 -37.469 1 27.23 5 TRP B CA 1
ATOM 1119 C C . TRP B 1 5 ? -85.5 5.496 -37.594 1 27.23 5 TRP B C 1
ATOM 1121 O O . TRP B 1 5 ? -84.625 5.184 -36.75 1 27.23 5 TRP B O 1
ATOM 1131 N N . ASN B 1 6 ? -84.938 6.262 -38.594 1 30.03 6 ASN B N 1
ATOM 1132 C CA . ASN B 1 6 ? -83.875 5.598 -39.375 1 30.03 6 ASN B CA 1
ATOM 1133 C C . ASN B 1 6 ? -82.625 5.484 -38.562 1 30.03 6 ASN B C 1
ATOM 1135 O O . ASN B 1 6 ? -82.375 6.223 -37.625 1 30.03 6 ASN B O 1
ATOM 1139 N N . SER B 1 7 ? -81.438 4.535 -39.062 1 28.42 7 SER B N 1
ATOM 1140 C CA . SER B 1 7 ? -80.375 3.541 -38.812 1 28.42 7 SER B CA 1
ATOM 1141 C C . SER B 1 7 ? -79.062 4.203 -38.625 1 28.42 7 SER B C 1
ATOM 1143 O O . SER B 1 7 ? -78 3.523 -38.562 1 28.42 7 SER B O 1
ATOM 1145 N N . LYS B 1 8 ? -78.75 5.445 -39.094 1 26.34 8 LYS B N 1
ATOM 1146 C CA . LYS B 1 8 ? -77.375 5.738 -39.375 1 26.34 8 LYS B CA 1
ATOM 1147 C C . LYS B 1 8 ? -76.438 5.312 -38.188 1 26.34 8 LYS B C 1
ATOM 1149 O O . LYS B 1 8 ? -76.688 5.703 -37.062 1 26.34 8 LYS B O 1
ATOM 1154 N N . VAL B 1 9 ? -75.375 4.34 -38.312 1 26.61 9 VAL B N 1
ATOM 1155 C CA . VAL B 1 9 ? -74.375 3.322 -37.906 1 26.61 9 VAL B CA 1
ATOM 1156 C C . VAL B 1 9 ? -73.125 3.988 -37.312 1 26.61 9 VAL B C 1
ATOM 1158 O O . VAL B 1 9 ? -72.188 3.311 -36.906 1 26.61 9 VAL B O 1
ATOM 1161 N N . LYS B 1 10 ? -72.688 5.211 -37.625 1 25.05 10 LYS B N 1
ATOM 1162 C CA . LYS B 1 10 ? -71.25 5.453 -37.688 1 25.05 10 LYS B CA 1
ATOM 1163 C C . LYS B 1 10 ? -70.625 5.156 -36.375 1 25.05 10 LYS B C 1
ATOM 1165 O O . LYS B 1 10 ? -70.938 5.75 -35.344 1 25.05 10 LYS B O 1
ATOM 1170 N N . TYR B 1 11 ? -69.875 3.998 -36.094 1 27.66 11 TYR B N 1
ATOM 1171 C CA . TYR B 1 11 ? -69.125 3.215 -35.094 1 27.66 11 TYR B CA 1
ATOM 1172 C C . TYR B 1 11 ? -67.938 3.98 -34.625 1 27.66 11 TYR B C 1
ATOM 1174 O O . TYR B 1 11 ? -67.438 3.787 -33.469 1 27.66 11 TYR B O 1
ATOM 1182 N N . LYS B 1 12 ? -66.938 4.605 -35.531 1 30.11 12 LYS B N 1
ATOM 1183 C CA . LYS B 1 12 ? -65.5 4.277 -35.375 1 30.11 12 LYS B CA 1
ATOM 1184 C C . LYS B 1 12 ? -65 4.738 -34 1 30.11 12 LYS B C 1
ATOM 1186 O O . LYS B 1 12 ? -65.25 5.871 -33.594 1 30.11 12 LYS B O 1
ATOM 1191 N N . LEU B 1 13 ? -64.375 3.748 -33.156 1 29.64 13 LEU B N 1
ATOM 1192 C CA . LEU B 1 13 ? -63.656 3.385 -31.938 1 29.64 13 LEU B CA 1
ATOM 1193 C C . LEU B 1 13 ? -62.344 4.156 -31.812 1 29.64 13 LEU B C 1
ATOM 1195 O O . LEU B 1 13 ? -61.438 3.975 -32.625 1 29.64 13 LEU B O 1
ATOM 1199 N N . ILE B 1 14 ? -62.312 5.422 -31.578 1 32.75 14 ILE B N 1
ATOM 1200 C CA . ILE B 1 14 ? -61.156 6.258 -31.375 1 32.75 14 ILE B CA 1
ATOM 1201 C C . ILE B 1 14 ? -60.281 5.66 -30.281 1 32.75 14 ILE B C 1
ATOM 1203 O O . ILE B 1 14 ? -60.719 5.535 -29.125 1 32.75 14 ILE B O 1
ATOM 1207 N N . VAL B 1 15 ? -59.406 4.566 -30.641 1 27.56 15 VAL B N 1
ATOM 1208 C CA . VAL B 1 15 ? -58.375 3.898 -29.859 1 27.56 15 VAL B CA 1
ATOM 1209 C C . VAL B 1 15 ? -57.375 4.926 -29.328 1 27.56 15 VAL B C 1
ATOM 1211 O O . VAL B 1 15 ? -56.75 5.648 -30.109 1 27.56 15 VAL B O 1
ATOM 1214 N N . ILE B 1 16 ? -57.688 5.633 -28.266 1 33.44 16 ILE B N 1
ATOM 1215 C CA . ILE B 1 16 ? -56.781 6.465 -27.453 1 33.44 16 ILE B CA 1
ATOM 1216 C C . ILE B 1 16 ? -55.531 5.691 -27.141 1 33.44 16 ILE B C 1
ATOM 1218 O O . ILE B 1 16 ? -55.562 4.672 -26.438 1 33.44 16 ILE B O 1
ATOM 1222 N N . LEU B 1 17 ? -54.656 5.406 -28.172 1 30.3 17 LEU B N 1
ATOM 1223 C CA . LEU B 1 17 ? -53.344 4.789 -28 1 30.3 17 LEU B CA 1
ATOM 1224 C C . LEU B 1 17 ? -52.531 5.523 -26.953 1 30.3 17 LEU B C 1
ATOM 1226 O O . LEU B 1 17 ? -52.25 6.719 -27.094 1 30.3 17 LEU B O 1
ATOM 1230 N N . THR B 1 18 ? -52.781 5.242 -25.641 1 29.98 18 THR B N 1
ATOM 1231 C CA . THR B 1 18 ? -51.938 5.582 -24.5 1 29.98 18 THR B CA 1
ATOM 1232 C C . THR B 1 18 ? -50.469 5.328 -24.812 1 29.98 18 THR B C 1
ATOM 1234 O O . THR B 1 18 ? -50.062 4.199 -25.125 1 29.98 18 THR B O 1
ATOM 1237 N N . LEU B 1 19 ? -49.781 6.195 -25.547 1 32.56 19 LEU B N 1
ATOM 1238 C CA . LEU B 1 19 ? -48.344 6.207 -25.766 1 32.56 19 LEU B CA 1
ATOM 1239 C C . LEU B 1 19 ? -47.594 6.043 -24.438 1 32.56 19 LEU B C 1
ATOM 1241 O O . LEU B 1 19 ? -47.688 6.906 -23.562 1 32.56 19 LEU B O 1
ATOM 1245 N N . ILE B 1 20 ? -47.688 4.848 -23.812 1 31.52 20 ILE B N 1
ATOM 1246 C CA . ILE B 1 20 ? -46.875 4.453 -22.672 1 31.52 20 ILE B CA 1
ATOM 1247 C C . ILE B 1 20 ? -45.406 4.852 -22.922 1 31.52 20 ILE B C 1
ATOM 1249 O O . ILE B 1 20 ? -44.781 4.375 -23.875 1 31.52 20 ILE B O 1
ATOM 1253 N N . VAL B 1 21 ? -45.031 6.16 -22.797 1 29.97 21 VAL B N 1
ATOM 1254 C CA . VAL B 1 21 ? -43.656 6.598 -22.688 1 29.97 21 VAL B CA 1
ATOM 1255 C C . VAL B 1 21 ? -42.906 5.656 -21.75 1 29.97 21 VAL B C 1
ATOM 1257 O O . VAL B 1 21 ? -43.219 5.555 -20.562 1 29.97 21 VAL B O 1
ATOM 1260 N N . THR B 1 22 ? -42.688 4.402 -22.125 1 31.17 22 THR B N 1
ATOM 1261 C CA . THR B 1 22 ? -41.75 3.547 -21.438 1 31.17 22 THR B CA 1
ATOM 1262 C C . THR B 1 22 ? -40.469 4.32 -21.078 1 31.17 22 THR B C 1
ATOM 1264 O O . THR B 1 22 ? -39.75 4.773 -21.969 1 31.17 22 THR B O 1
ATOM 1267 N N . PHE B 1 23 ? -40.562 5.367 -20.172 1 36.31 23 PHE B N 1
ATOM 1268 C CA . PHE B 1 23 ? -39.344 5.73 -19.484 1 36.31 23 PHE B CA 1
ATOM 1269 C C . PHE B 1 23 ? -38.5 4.492 -19.172 1 36.31 23 PHE B C 1
ATOM 1271 O O . PHE B 1 23 ? -38.906 3.652 -18.359 1 36.31 23 PHE B O 1
ATOM 1278 N N . GLY B 1 24 ? -38.031 3.844 -20.188 1 32.31 24 GLY B N 1
ATOM 1279 C CA . GLY B 1 24 ? -37 2.859 -20 1 32.31 24 GLY B CA 1
ATOM 1280 C C . GLY B 1 24 ? -36 3.254 -18.938 1 32.31 24 GLY B C 1
ATOM 1281 O O . GLY B 1 24 ? -35.406 4.332 -19 1 32.31 24 GLY B O 1
ATOM 1282 N N . LEU B 1 25 ? -36.219 2.994 -17.641 1 33.59 25 LEU B N 1
ATOM 1283 C CA . LEU B 1 25 ? -35.188 2.885 -16.609 1 33.59 25 LEU B CA 1
ATOM 1284 C C . LEU B 1 25 ? -33.906 2.303 -17.172 1 33.59 25 LEU B C 1
ATOM 1286 O O . LEU B 1 25 ? -33.844 1.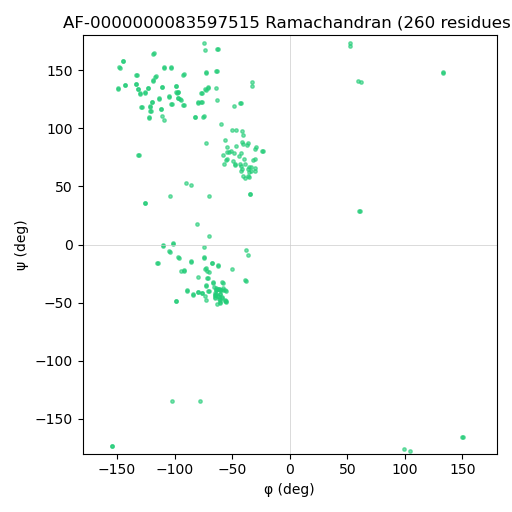138 -17.578 1 33.59 25 LEU B O 1
ATOM 1290 N N . THR B 1 26 ? -33.281 2.984 -18.109 1 34.47 26 THR B N 1
ATOM 1291 C CA . THR B 1 26 ? -31.891 2.613 -18.344 1 34.47 26 THR B CA 1
ATOM 1292 C C . THR B 1 26 ? -31.172 2.35 -17.031 1 34.47 26 THR B C 1
ATOM 1294 O O . THR B 1 26 ? -31.219 3.178 -16.125 1 34.47 26 THR B O 1
ATOM 1297 N N . GLU B 1 27 ? -31.266 1.138 -16.547 1 34.41 27 GLU B N 1
ATOM 1298 C CA . GLU B 1 27 ? -30.203 0.756 -15.625 1 34.41 27 GLU B CA 1
ATOM 1299 C C . GLU B 1 27 ? -28.906 1.469 -15.961 1 34.41 27 GLU B C 1
ATOM 1301 O O . GLU B 1 27 ? -28.359 1.306 -17.062 1 34.41 27 GLU B O 1
ATOM 1306 N N . GLN B 1 28 ? -28.844 2.756 -15.648 1 32.56 28 GLN B N 1
ATOM 1307 C CA . GLN B 1 28 ? -27.484 3.26 -15.531 1 32.56 28 GLN B CA 1
ATOM 1308 C C . GLN B 1 28 ? -26.578 2.232 -14.859 1 32.56 28 GLN B C 1
ATOM 1310 O O . GLN B 1 28 ? -26.719 1.963 -13.664 1 32.56 28 GLN B O 1
ATOM 1315 N N . ASN B 1 29 ? -26.453 1.091 -15.352 1 33.53 29 ASN B N 1
ATOM 1316 C CA . ASN B 1 29 ? -25.203 0.454 -14.945 1 33.53 29 ASN B CA 1
ATOM 1317 C C . ASN B 1 29 ? -24.078 1.466 -14.828 1 33.53 29 ASN B C 1
ATOM 1319 O O . ASN B 1 29 ? -23.625 2.01 -15.836 1 33.53 29 ASN B O 1
ATOM 1323 N N . GLN B 1 30 ? -24.188 2.496 -14.008 1 28.86 30 GLN B N 1
ATOM 1324 C CA . GLN B 1 30 ? -22.906 3.125 -13.688 1 28.86 30 GLN B CA 1
ATOM 1325 C C . GLN B 1 30 ? -21.781 2.107 -13.719 1 28.86 30 GLN B C 1
ATOM 1327 O O . GLN B 1 30 ? -21.672 1.256 -12.828 1 28.86 30 GLN B O 1
ATOM 1332 N N . ALA B 1 31 ? -21.469 1.491 -14.812 1 30.62 31 ALA B N 1
ATOM 1333 C CA . ALA B 1 31 ? -20.125 0.96 -14.93 1 30.62 31 ALA B CA 1
ATOM 1334 C C . ALA B 1 31 ? -19.109 1.859 -14.211 1 30.62 31 ALA B C 1
ATOM 1336 O O . ALA B 1 31 ? -18.938 3.023 -14.586 1 30.62 31 ALA B O 1
ATOM 1337 N N . PHE B 1 32 ? -19.156 1.96 -12.898 1 33.16 32 PHE B N 1
ATOM 1338 C CA . PHE B 1 32 ? -17.859 2.4 -12.383 1 33.16 32 PHE B CA 1
ATOM 1339 C C . PHE B 1 32 ? -16.734 2.055 -13.359 1 33.16 32 PHE B C 1
ATOM 1341 O O . PHE B 1 32 ? -16.547 0.888 -13.703 1 33.16 32 PHE B O 1
ATOM 1348 N N . SER B 1 33 ? -16.594 2.838 -14.328 1 35.97 33 SER B N 1
ATOM 1349 C CA . SER B 1 33 ? -15.445 2.684 -15.211 1 35.97 33 SER B CA 1
ATOM 1350 C C . SER B 1 33 ? -14.25 2.098 -14.461 1 35.97 33 SER B C 1
ATOM 1352 O O . SER B 1 33 ? -13.758 2.699 -13.508 1 35.97 33 SER B O 1
ATOM 1354 N N . GLU B 1 34 ? -14.242 0.806 -14.352 1 41.97 34 GLU B N 1
ATOM 1355 C CA . GLU B 1 34 ? -12.992 0.16 -13.961 1 41.97 34 GLU B CA 1
ATOM 1356 C C . GLU B 1 34 ? -11.789 0.903 -14.539 1 41.97 34 GLU B C 1
ATOM 1358 O O . GLU B 1 34 ? -11.391 0.664 -15.68 1 41.97 34 GLU B O 1
ATOM 1363 N N . THR B 1 35 ? -11.852 2.25 -14.453 1 44.25 35 THR B N 1
ATOM 1364 C CA . THR B 1 35 ? -10.609 2.896 -14.883 1 44.25 35 THR B CA 1
ATOM 1365 C C . THR B 1 35 ? -9.398 2.115 -14.383 1 44.25 35 THR B C 1
ATOM 1367 O O . THR B 1 35 ? -9.18 2 -13.172 1 44.25 35 THR B O 1
ATOM 1370 N N . SER B 1 36 ? -8.953 1.256 -15.297 1 50.56 36 SER B N 1
ATOM 1371 C CA . SER B 1 36 ? -7.719 0.516 -15.047 1 50.56 36 SER B CA 1
ATOM 1372 C C . SER B 1 36 ? -6.645 1.416 -14.445 1 50.56 36 SER B C 1
ATOM 1374 O O . SER B 1 36 ? -6.582 2.607 -14.758 1 50.56 36 SER B O 1
ATOM 1376 N N . ILE B 1 37 ? -6.184 1.056 -13.328 1 57.41 37 ILE B N 1
ATOM 1377 C CA . ILE B 1 37 ? -5.105 1.748 -12.633 1 57.41 37 ILE B CA 1
ATOM 1378 C C . ILE B 1 37 ? -4.051 2.211 -13.641 1 57.41 37 ILE B C 1
ATOM 1380 O O . ILE B 1 37 ? -3.449 3.273 -13.469 1 57.41 37 ILE B O 1
ATOM 1384 N N . SER B 1 38 ? -3.951 1.395 -14.734 1 57 38 SER B N 1
ATOM 1385 C CA . SER B 1 38 ? -2.957 1.793 -15.727 1 57 38 SER B CA 1
ATOM 1386 C C . SER B 1 38 ? -3.225 3.203 -16.25 1 57 38 SER B C 1
ATOM 1388 O O . SER B 1 38 ? -2.289 3.953 -16.531 1 57 38 SER B O 1
ATOM 1390 N N . GLU B 1 39 ? -4.426 3.514 -16.406 1 56.09 39 GLU B N 1
ATOM 1391 C CA . GLU B 1 39 ? -4.781 4.824 -16.938 1 56.09 39 GLU B CA 1
ATOM 1392 C C . GLU B 1 39 ? -4.516 5.93 -15.922 1 56.09 39 GLU B C 1
ATOM 1394 O O . GLU B 1 39 ? -4.137 7.043 -16.297 1 56.09 39 GLU B O 1
ATOM 1399 N N . ILE B 1 40 ? -4.492 5.543 -14.734 1 55.56 40 ILE B N 1
ATOM 1400 C CA . ILE B 1 40 ? -4.402 6.559 -13.688 1 55.56 40 ILE B CA 1
ATOM 1401 C C . ILE B 1 40 ? -2.955 6.688 -13.219 1 55.56 40 ILE B C 1
ATOM 1403 O O . ILE B 1 40 ? -2.412 7.797 -13.164 1 55.56 40 ILE B O 1
ATOM 1407 N N . ALA B 1 41 ? -2.367 5.594 -12.945 1 60.97 41 ALA B N 1
ATOM 1408 C CA . ALA B 1 41 ? -1.064 5.648 -12.281 1 60.97 41 ALA B CA 1
ATOM 1409 C C . ALA B 1 41 ? 0.047 5.195 -13.227 1 60.97 41 ALA B C 1
ATOM 1411 O O . ALA B 1 41 ? 1.22 5.508 -13.008 1 60.97 41 ALA B O 1
ATOM 1412 N N . GLY B 1 42 ? -0.335 4.82 -14.469 1 74.25 42 GLY B N 1
ATOM 1413 C CA . GLY B 1 42 ? 0.671 4.148 -15.281 1 74.25 42 GLY B CA 1
ATOM 1414 C C . GLY B 1 42 ? 1.186 2.867 -14.648 1 74.25 42 GLY B C 1
ATOM 1415 O O . GLY B 1 42 ? 1.253 2.754 -13.422 1 74.25 42 GLY B O 1
ATOM 1416 N N . ASN B 1 43 ? 1.396 1.879 -15.406 1 82.88 43 ASN B N 1
ATOM 1417 C CA . ASN B 1 43 ? 1.963 0.64 -14.883 1 82.88 43 ASN B CA 1
ATOM 1418 C C . ASN B 1 43 ? 3.434 0.809 -14.516 1 82.88 43 ASN B C 1
ATOM 1420 O O . ASN B 1 43 ? 4.176 1.503 -15.211 1 82.88 43 ASN B O 1
ATOM 1424 N N . HIS B 1 44 ? 3.701 0.217 -13.25 1 92.06 44 HIS B N 1
ATOM 1425 C CA . HIS B 1 44 ? 5.055 0.049 -12.727 1 92.06 44 HIS B CA 1
ATOM 1426 C C . HIS B 1 44 ? 5.758 1.394 -12.578 1 92.06 44 HIS B C 1
ATOM 1428 O O . HIS B 1 44 ? 6.945 1.516 -12.891 1 92.06 44 HIS B O 1
ATOM 1434 N N . THR B 1 45 ? 4.977 2.463 -12.344 1 92.81 45 THR B N 1
ATOM 1435 C CA . THR B 1 45 ? 5.531 3.662 -11.719 1 92.81 45 THR B CA 1
ATOM 1436 C C . THR B 1 45 ? 6.027 3.359 -10.312 1 92.81 45 THR B C 1
ATOM 1438 O O . THR B 1 45 ? 5.789 2.27 -9.781 1 92.81 45 THR B O 1
ATOM 1441 N N . ASP B 1 46 ? 6.777 4.309 -9.734 1 93.94 46 ASP B N 1
ATOM 1442 C CA . ASP B 1 46 ? 7.234 4.105 -8.367 1 93.94 46 ASP B CA 1
ATOM 1443 C C . ASP B 1 46 ? 6.051 3.938 -7.414 1 93.94 46 ASP B C 1
ATOM 1445 O O . ASP B 1 46 ? 6.102 3.123 -6.488 1 93.94 46 ASP B O 1
ATOM 1449 N N . PHE B 1 47 ? 4.965 4.699 -7.594 1 94.25 47 PHE B N 1
ATOM 1450 C CA . PHE B 1 47 ? 3.766 4.582 -6.773 1 94.25 47 PHE B CA 1
ATOM 1451 C C . PHE B 1 47 ? 3.139 3.203 -6.922 1 94.25 47 PHE B C 1
ATOM 1453 O O . PHE B 1 47 ? 2.82 2.549 -5.93 1 94.25 47 PHE B O 1
ATOM 1460 N N . TYR B 1 48 ? 3.045 2.713 -8.117 1 95.12 48 TYR B N 1
ATOM 1461 C CA . TYR B 1 48 ? 2.533 1.39 -8.453 1 95.12 48 TYR B CA 1
ATOM 1462 C C . TYR B 1 48 ? 3.387 0.297 -7.82 1 95.12 48 TYR B C 1
ATOM 1464 O O . TYR B 1 48 ? 2.863 -0.596 -7.148 1 95.12 48 TYR B O 1
ATOM 1472 N N . ASP B 1 49 ? 4.66 0.413 -7.949 1 96.81 49 ASP B N 1
ATOM 1473 C CA . ASP B 1 49 ? 5.578 -0.614 -7.461 1 96.81 49 ASP B CA 1
ATOM 1474 C C . ASP B 1 49 ? 5.668 -0.595 -5.938 1 96.81 49 ASP B C 1
ATOM 1476 O O . ASP B 1 49 ? 5.836 -1.641 -5.309 1 96.81 49 ASP B O 1
ATOM 1480 N N . ALA B 1 50 ? 5.586 0.59 -5.301 1 97.75 50 ALA B N 1
ATOM 1481 C CA . ALA B 1 50 ? 5.535 0.659 -3.844 1 97.75 50 ALA B CA 1
ATOM 1482 C C . ALA B 1 50 ? 4.273 -0.012 -3.309 1 97.75 50 ALA B C 1
ATOM 1484 O O . ALA B 1 50 ? 4.309 -0.669 -2.266 1 97.75 50 ALA B O 1
ATOM 1485 N N . PHE B 1 51 ? 3.16 0.167 -4.055 1 97.62 51 PHE B N 1
ATOM 1486 C CA . PHE B 1 51 ? 1.91 -0.495 -3.703 1 97.62 51 PHE B CA 1
ATOM 1487 C C . PHE B 1 51 ? 2.07 -2.01 -3.736 1 97.62 51 PHE B C 1
ATOM 1489 O O . PHE B 1 51 ? 1.671 -2.703 -2.799 1 97.62 51 PHE B O 1
ATOM 1496 N N . LEU B 1 52 ? 2.742 -2.523 -4.75 1 98.5 52 LEU B N 1
ATOM 1497 C CA . LEU B 1 52 ? 3.012 -3.953 -4.852 1 98.5 52 LEU B CA 1
ATOM 1498 C C . LEU B 1 52 ? 3.914 -4.418 -3.711 1 98.5 52 LEU B C 1
ATOM 1500 O O . LEU B 1 52 ? 3.715 -5.5 -3.156 1 98.5 52 LEU B O 1
ATOM 1504 N N . ALA B 1 53 ? 4.906 -3.598 -3.354 1 98.62 53 ALA B N 1
ATOM 1505 C CA . ALA B 1 53 ? 5.805 -3.941 -2.254 1 98.62 53 ALA B CA 1
ATOM 1506 C C . ALA B 1 53 ? 5.043 -4.07 -0.94 1 98.62 53 ALA B C 1
ATOM 1508 O O . ALA B 1 53 ? 5.324 -4.961 -0.137 1 98.62 53 ALA B O 1
ATOM 1509 N N . LEU B 1 54 ? 4.059 -3.203 -0.731 1 98.81 54 LEU B N 1
ATOM 1510 C CA . LEU B 1 54 ? 3.266 -3.211 0.493 1 98.81 54 LEU B CA 1
ATOM 1511 C C . LEU B 1 54 ? 2.424 -4.48 0.586 1 98.81 54 LEU B C 1
ATOM 1513 O O . LEU B 1 54 ? 2.189 -4.992 1.682 1 98.81 54 LEU B O 1
ATOM 1517 N N . LEU B 1 55 ? 1.983 -5 -0.535 1 98.81 55 LEU B N 1
ATOM 1518 C CA . LEU B 1 55 ? 1.137 -6.188 -0.561 1 98.81 55 LEU B CA 1
ATOM 1519 C C . LEU B 1 55 ? 1.979 -7.461 -0.535 1 98.81 55 LEU B C 1
ATOM 1521 O O . LEU B 1 55 ? 1.466 -8.547 -0.257 1 98.81 55 LEU B O 1
ATOM 1525 N N . ASP B 1 56 ? 3.25 -7.41 -0.785 1 98.69 56 ASP B N 1
ATOM 1526 C CA . ASP B 1 56 ? 4.082 -8.555 -1.144 1 98.69 56 ASP B CA 1
ATOM 1527 C C . ASP B 1 56 ? 4.152 -9.562 0.002 1 98.69 56 ASP B C 1
ATOM 1529 O O . ASP B 1 56 ? 4.109 -10.773 -0.226 1 98.69 56 ASP B O 1
ATOM 1533 N N . PRO B 1 57 ? 4.305 -9.102 1.285 1 98.44 57 PRO B N 1
ATOM 1534 C CA . PRO B 1 57 ? 4.367 -10.109 2.35 1 98.44 57 PRO B CA 1
ATOM 1535 C C . PRO B 1 57 ? 3.129 -11 2.393 1 98.44 57 PRO B C 1
ATOM 1537 O O . PRO B 1 57 ? 3.23 -12.188 2.695 1 98.44 57 PRO B O 1
ATOM 1540 N N . TYR B 1 58 ? 2.031 -10.484 2.061 1 98.62 58 TYR B N 1
ATOM 1541 C CA . TYR B 1 58 ? 0.78 -11.234 2.082 1 98.62 58 TYR B CA 1
ATOM 1542 C C . TYR B 1 58 ? 0.649 -12.109 0.843 1 98.62 58 TYR B C 1
ATOM 1544 O O . TYR B 1 58 ? 0.176 -13.25 0.926 1 98.62 58 TYR B O 1
ATOM 1552 N N . ALA B 1 59 ? 1.047 -11.547 -0.315 1 98.75 59 ALA B N 1
ATOM 1553 C CA . ALA B 1 59 ? 1.058 -12.328 -1.547 1 98.75 59 ALA B CA 1
ATOM 1554 C C . ALA B 1 59 ? 1.996 -13.531 -1.426 1 98.75 59 ALA B C 1
ATOM 1556 O O . ALA B 1 59 ? 1.625 -14.656 -1.771 1 98.75 59 ALA B O 1
ATOM 1557 N N . GLU B 1 60 ? 3.189 -13.203 -0.97 1 98.25 60 GLU B N 1
ATOM 1558 C CA . GLU B 1 60 ? 4.195 -14.25 -0.828 1 98.25 60 GLU B CA 1
ATOM 1559 C C . GLU B 1 60 ? 3.693 -15.383 0.065 1 98.25 60 GLU B C 1
ATOM 1561 O O . GLU B 1 60 ? 3.818 -16.562 -0.283 1 98.25 60 GLU B O 1
ATOM 1566 N N . GLU B 1 61 ? 3.15 -15.039 1.228 1 98.31 61 GLU B N 1
ATOM 1567 C CA . GLU B 1 61 ? 2.635 -16.047 2.146 1 98.31 61 GLU B CA 1
ATOM 1568 C C . GLU B 1 61 ? 1.542 -16.891 1.486 1 98.31 61 GLU B C 1
ATOM 1570 O O . GLU B 1 61 ? 1.55 -18.109 1.586 1 98.31 61 GLU B O 1
ATOM 1575 N N . ALA B 1 62 ? 0.617 -16.25 0.805 1 98.56 62 ALA B N 1
ATOM 1576 C CA . ALA B 1 62 ? -0.509 -16.953 0.188 1 98.56 62 ALA B CA 1
ATOM 1577 C C . ALA B 1 62 ? -0.035 -17.891 -0.919 1 98.56 62 ALA B C 1
ATOM 1579 O O . ALA B 1 62 ? -0.486 -19.031 -1.007 1 98.56 62 ALA B O 1
ATOM 1580 N N . ILE B 1 63 ? 0.886 -17.391 -1.792 1 97.88 63 ILE B N 1
ATOM 1581 C CA . ILE B 1 63 ? 1.345 -18.172 -2.934 1 97.88 63 ILE B CA 1
ATOM 1582 C C . ILE B 1 63 ? 2.229 -19.312 -2.449 1 97.88 63 ILE B C 1
ATOM 1584 O O . ILE B 1 63 ? 2.1 -20.453 -2.92 1 97.88 63 ILE B O 1
ATOM 1588 N N . ARG B 1 64 ? 3.061 -19.062 -1.473 1 97.19 64 ARG B N 1
ATOM 1589 C CA . ARG B 1 64 ? 3.938 -20.094 -0.943 1 97.19 64 ARG B CA 1
ATOM 1590 C C . ARG B 1 64 ? 3.133 -21.219 -0.285 1 97.19 64 ARG B C 1
ATOM 1592 O O . ARG B 1 64 ? 3.498 -22.391 -0.374 1 97.19 64 ARG B O 1
ATOM 1599 N N . LYS B 1 65 ? 2.133 -20.859 0.486 1 97.88 65 LYS B N 1
ATOM 1600 C CA . LYS B 1 65 ? 1.301 -21.859 1.157 1 97.88 65 LYS B CA 1
ATOM 1601 C C . LYS B 1 65 ? 0.685 -22.828 0.152 1 97.88 65 LYS B C 1
ATOM 1603 O O . LYS B 1 65 ? 0.631 -24.031 0.399 1 97.88 65 LYS B O 1
ATOM 1608 N N . LYS B 1 66 ? 0.259 -22.359 -0.993 1 96.44 66 LYS B N 1
ATOM 1609 C CA . LYS B 1 66 ? -0.408 -23.188 -1.99 1 96.44 66 LYS B CA 1
ATOM 1610 C C . LYS B 1 66 ? 0.601 -23.812 -2.951 1 96.44 66 LYS B C 1
ATOM 1612 O O . LYS B 1 66 ? 0.442 -24.953 -3.367 1 96.44 66 LYS B O 1
ATOM 1617 N N . TYR B 1 67 ? 1.632 -23 -3.309 1 94.81 67 TYR B N 1
ATOM 1618 C CA . TYR B 1 67 ? 2.664 -23.422 -4.246 1 94.81 67 TYR B CA 1
ATOM 1619 C C . TYR B 1 67 ? 4.055 -23.125 -3.703 1 94.81 67 TYR B C 1
ATOM 1621 O O . TYR B 1 67 ? 4.734 -22.219 -4.188 1 94.81 67 TYR B O 1
ATOM 1629 N N . PRO B 1 68 ? 4.535 -23.938 -2.773 1 94.69 68 PRO B N 1
ATOM 1630 C CA . PRO B 1 68 ? 5.816 -23.672 -2.115 1 94.69 68 PRO B CA 1
ATOM 1631 C C . PRO B 1 68 ? 6.992 -23.688 -3.09 1 94.69 68 PRO B C 1
ATOM 1633 O O . PRO B 1 68 ? 8.039 -23.094 -2.809 1 94.69 68 PRO B O 1
ATOM 1636 N N . GLU B 1 69 ? 6.828 -24.266 -4.266 1 91.44 69 GLU B N 1
ATOM 1637 C CA . GLU B 1 69 ? 7.941 -24.391 -5.203 1 91.44 69 GLU B CA 1
ATOM 1638 C C . GLU B 1 69 ? 7.922 -23.266 -6.234 1 91.44 69 GLU B C 1
ATOM 1640 O O . GLU B 1 69 ? 8.844 -23.141 -7.043 1 91.44 69 GLU B O 1
ATOM 1645 N N . ARG B 1 70 ? 6.82 -22.469 -6.316 1 92.31 70 ARG B N 1
ATOM 1646 C CA . ARG B 1 70 ? 6.703 -21.438 -7.34 1 92.31 70 ARG B CA 1
ATOM 1647 C C . ARG B 1 70 ? 7.215 -20.094 -6.828 1 92.31 70 ARG B C 1
ATOM 1649 O O . ARG B 1 70 ? 7.164 -19.828 -5.629 1 92.31 70 ARG B O 1
ATOM 1656 N N . SER B 1 71 ? 7.773 -19.438 -7.781 1 93.88 71 SER B N 1
ATOM 1657 C CA . SER B 1 71 ? 8.219 -18.062 -7.555 1 93.88 71 SER B CA 1
ATOM 1658 C C . SER B 1 71 ? 7.488 -17.078 -8.461 1 93.88 71 SER B C 1
ATOM 1660 O O . SER B 1 71 ? 6.711 -17.5 -9.328 1 93.88 71 SER B O 1
ATOM 1662 N N . TYR B 1 72 ? 7.562 -15.82 -8.148 1 94.31 72 TYR B N 1
ATOM 1663 C CA . TYR B 1 72 ? 7.039 -14.758 -9 1 94.31 72 TYR B CA 1
ATOM 1664 C C . TYR B 1 72 ? 7.918 -13.516 -8.922 1 94.31 72 TYR B C 1
ATOM 1666 O O . TYR B 1 72 ? 8.719 -13.367 -7.996 1 94.31 72 TYR B O 1
ATOM 1674 N N . ALA B 1 73 ? 7.781 -12.727 -9.992 1 94.12 73 ALA B N 1
ATOM 1675 C CA . ALA B 1 73 ? 8.492 -11.453 -10.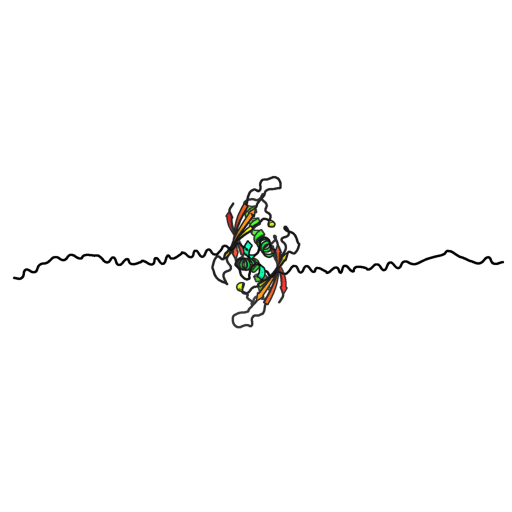016 1 94.12 73 ALA B CA 1
ATOM 1676 C C . ALA B 1 73 ? 7.527 -10.281 -9.906 1 94.12 73 ALA B C 1
ATOM 1678 O O . ALA B 1 73 ? 6.52 -10.234 -10.617 1 94.12 73 ALA B O 1
ATOM 1679 N N . LEU B 1 74 ? 7.863 -9.297 -9.062 1 96.62 74 LEU B N 1
ATOM 1680 C CA . LEU B 1 74 ? 6.973 -8.164 -8.852 1 96.62 74 LEU B CA 1
ATOM 1681 C C . LEU B 1 74 ? 6.941 -7.262 -10.078 1 96.62 74 LEU B C 1
ATOM 1683 O O . LEU B 1 74 ? 5.938 -6.602 -10.352 1 96.62 74 LEU B O 1
ATOM 1687 N N . TRP B 1 75 ? 8.031 -7.234 -10.836 1 94.88 75 TRP B N 1
ATOM 1688 C CA . TRP B 1 75 ? 8.047 -6.375 -12.016 1 94.88 75 TRP B CA 1
ATOM 1689 C C . TRP B 1 75 ? 7.07 -6.883 -13.07 1 94.88 75 TRP B C 1
ATOM 1691 O O . TRP B 1 75 ? 6.723 -6.156 -14.008 1 94.88 75 TRP B O 1
ATOM 1701 N N . ASP B 1 76 ? 6.656 -8.094 -12.914 1 93.44 76 ASP B N 1
ATOM 1702 C CA . ASP B 1 76 ? 5.707 -8.695 -13.844 1 93.44 76 ASP B CA 1
ATOM 1703 C C . ASP B 1 76 ? 4.305 -8.75 -13.242 1 93.44 76 ASP B C 1
ATOM 1705 O O . ASP B 1 76 ? 3.363 -9.203 -13.898 1 93.44 76 ASP B O 1
ATOM 1709 N N . ALA B 1 77 ? 4.117 -8.406 -12 1 96.25 77 ALA B N 1
ATOM 1710 C CA . ALA B 1 77 ? 2.807 -8.414 -11.359 1 96.25 77 ALA B CA 1
ATOM 1711 C C . ALA B 1 77 ? 1.935 -7.273 -11.867 1 96.25 77 ALA B C 1
ATOM 1713 O O . ALA B 1 77 ? 2.445 -6.215 -12.242 1 96.25 77 ALA B O 1
ATOM 1714 N N . GLU B 1 78 ? 0.628 -7.504 -11.914 1 96.25 78 GLU B N 1
ATOM 1715 C CA . GLU B 1 78 ? -0.312 -6.523 -12.453 1 96.25 78 GLU B CA 1
ATOM 1716 C C . GLU B 1 78 ? -1.459 -6.266 -11.477 1 96.25 78 GLU B C 1
ATOM 1718 O O . GLU B 1 78 ? -2.186 -7.191 -11.109 1 96.25 78 GLU B O 1
ATOM 1723 N N . ILE B 1 79 ? -1.58 -5.004 -11.008 1 97.5 79 ILE B N 1
ATOM 1724 C CA . ILE B 1 79 ? -2.76 -4.621 -10.242 1 97.5 79 ILE B CA 1
ATOM 1725 C C . ILE B 1 79 ? -3.955 -4.457 -11.18 1 97.5 79 ILE B C 1
ATOM 1727 O O . ILE B 1 79 ? -4.02 -3.498 -11.953 1 97.5 79 ILE B O 1
ATOM 1731 N N . LEU B 1 80 ? -4.906 -5.355 -11.078 1 97 80 LEU B N 1
ATOM 1732 C CA . LEU B 1 80 ? -6.027 -5.41 -12.008 1 97 80 LEU B CA 1
ATOM 1733 C C . LEU B 1 80 ? -7.129 -4.445 -11.586 1 97 80 LEU B C 1
ATOM 1735 O O . LEU B 1 80 ? -7.75 -3.797 -12.43 1 97 80 LEU B O 1
ATOM 1739 N N . GLU B 1 81 ? -7.375 -4.484 -10.234 1 96.06 81 GLU B N 1
ATOM 1740 C CA . GLU B 1 81 ? -8.5 -3.711 -9.711 1 96.06 81 GLU B CA 1
ATOM 1741 C C . GLU B 1 81 ? -8.219 -3.225 -8.289 1 96.06 81 GLU B C 1
ATOM 1743 O O . GLU B 1 81 ? -7.664 -3.963 -7.473 1 96.06 81 GLU B O 1
ATOM 1748 N N . VAL B 1 82 ? -8.5 -1.977 -8.023 1 96.62 82 VAL B N 1
ATOM 1749 C CA . VAL B 1 82 ? -8.648 -1.433 -6.676 1 96.62 82 VAL B CA 1
ATOM 1750 C C . VAL B 1 82 ? -10.047 -0.838 -6.512 1 96.62 82 VAL B C 1
ATOM 1752 O O . VAL B 1 82 ? -10.383 0.159 -7.156 1 96.62 82 VAL B O 1
ATOM 1755 N N . THR B 1 83 ? -10.828 -1.469 -5.609 1 96.44 83 THR B N 1
ATOM 1756 C CA . THR B 1 83 ? -12.219 -1.051 -5.488 1 96.44 83 THR B CA 1
ATOM 1757 C C . THR B 1 83 ? -12.578 -0.8 -4.027 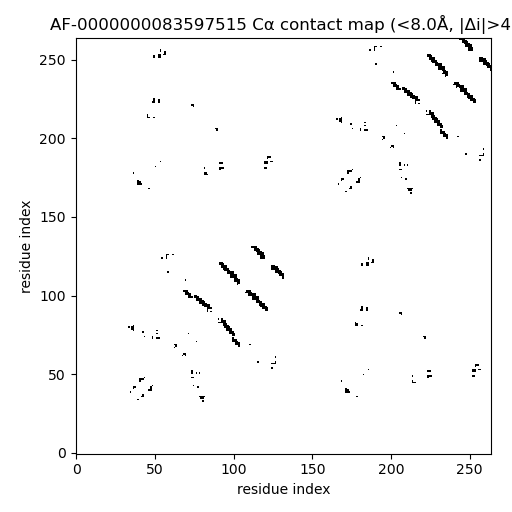1 96.44 83 THR B C 1
ATOM 1759 O O . THR B 1 83 ? -12.344 -1.651 -3.168 1 96.44 83 THR B O 1
ATOM 1762 N N . ARG B 1 84 ? -13.164 0.349 -3.818 1 97.62 84 ARG B N 1
ATOM 1763 C CA . ARG B 1 84 ? -13.703 0.662 -2.498 1 97.62 84 ARG B CA 1
ATOM 1764 C C . ARG B 1 84 ? -14.977 -0.13 -2.225 1 97.62 84 ARG B C 1
ATOM 1766 O O . ARG B 1 84 ? -15.891 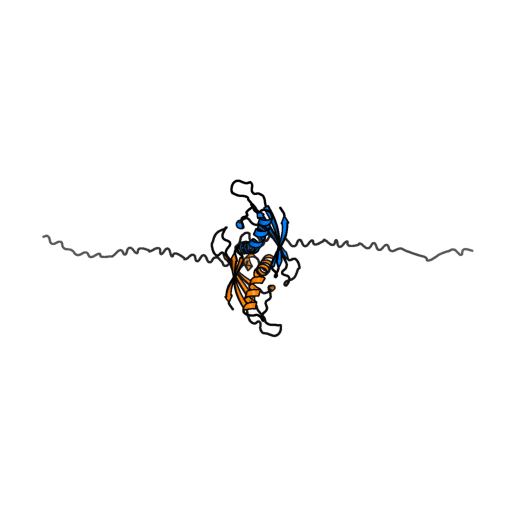-0.159 -3.057 1 97.62 84 ARG B O 1
ATOM 1773 N N . LYS B 1 85 ? -15.078 -0.706 -1.087 1 97.75 85 LYS B N 1
ATOM 1774 C CA . LYS B 1 85 ? -16.203 -1.59 -0.797 1 97.75 85 LYS B CA 1
ATOM 1775 C C . LYS B 1 85 ? -17.484 -0.792 -0.523 1 97.75 85 LYS B C 1
ATOM 1777 O O . LYS B 1 85 ? -18.578 -1.233 -0.857 1 97.75 85 LYS B O 1
ATOM 1782 N N . THR B 1 86 ? -17.266 0.222 0.199 1 96 86 THR B N 1
ATOM 1783 C CA . THR B 1 86 ? -18.375 1.108 0.537 1 96 86 THR B CA 1
ATOM 1784 C C . THR B 1 86 ? -18.047 2.549 0.157 1 96 86 THR B C 1
ATOM 1786 O O . THR B 1 86 ? -16.984 3.066 0.514 1 96 86 THR B O 1
ATOM 1789 N N . ALA B 1 87 ? -19.016 3.164 -0.549 1 90.94 87 ALA B N 1
ATOM 1790 C CA . ALA B 1 87 ? -18.812 4.547 -0.965 1 90.94 87 ALA B CA 1
ATOM 1791 C C . ALA B 1 87 ? -18.688 5.473 0.243 1 90.94 87 ALA B C 1
ATOM 1793 O O . ALA B 1 87 ? -19.219 5.172 1.317 1 90.94 87 ALA B O 1
ATOM 1794 N N . GLY B 1 88 ? -17.875 6.594 0.05 1 90.06 88 GLY B N 1
ATOM 1795 C CA . GLY B 1 88 ? -17.688 7.586 1.097 1 90.06 88 GLY B CA 1
ATOM 1796 C C . GLY B 1 88 ? -16.25 7.977 1.305 1 90.06 88 GLY B C 1
ATOM 1797 O O . GLY B 1 88 ? -15.352 7.133 1.227 1 90.06 88 GLY B O 1
ATOM 1798 N N . TYR B 1 89 ? -16.047 9.211 1.688 1 85.81 89 TYR B N 1
ATOM 1799 C CA . TYR B 1 89 ? -14.703 9.75 1.83 1 85.81 89 TYR B CA 1
ATOM 1800 C C . TYR B 1 89 ? -14.016 9.188 3.062 1 85.81 89 TYR B C 1
ATOM 1802 O O . TYR B 1 89 ? -12.781 9.164 3.139 1 85.81 89 TYR B O 1
ATOM 1810 N N . SER B 1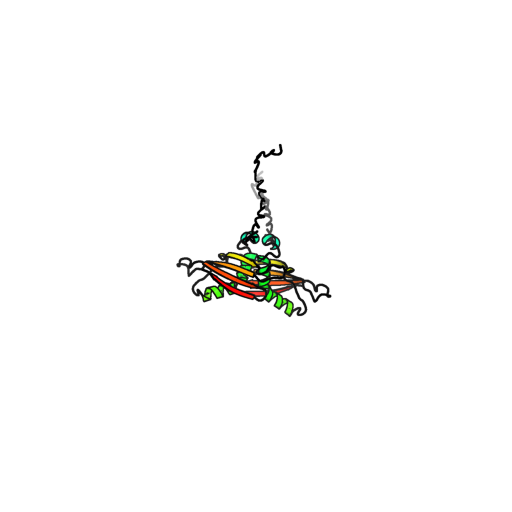 90 ? -14.805 8.664 4.062 1 90.75 90 SER B N 1
ATOM 1811 C CA . SER B 1 90 ? -14.242 8.164 5.312 1 90.75 90 SER B CA 1
ATOM 1812 C C . SER B 1 90 ? -14.156 6.641 5.305 1 90.75 90 SER B C 1
ATOM 1814 O O . SER B 1 90 ? -13.758 6.031 6.305 1 90.75 90 SER B O 1
ATOM 1816 N N . GLN B 1 91 ? -14.586 6.027 4.188 1 96.12 91 GLN B N 1
ATOM 1817 C CA . GLN B 1 91 ? -14.547 4.574 4.066 1 96.12 91 GLN B CA 1
ATOM 1818 C C . GLN B 1 91 ? -13.242 4.105 3.432 1 96.12 91 GLN B C 1
ATOM 1820 O O . GLN B 1 91 ? -12.945 4.445 2.285 1 96.12 91 GLN B O 1
ATOM 1825 N N . TYR B 1 92 ? -12.5 3.32 4.125 1 98 92 TYR B N 1
ATOM 1826 C CA . TYR B 1 92 ? -11.18 2.908 3.65 1 98 92 TYR B CA 1
ATOM 1827 C C . TYR B 1 92 ? -11.062 1.39 3.633 1 98 92 TYR B C 1
ATOM 1829 O O . TYR B 1 92 ? -10.031 0.839 4.035 1 98 92 TYR B O 1
ATOM 1837 N N . ASP B 1 93 ? -12.148 0.68 3.311 1 98.5 93 ASP B N 1
ATOM 1838 C CA . ASP B 1 93 ? -12.148 -0.75 3.018 1 98.5 93 ASP B CA 1
ATOM 1839 C C . ASP B 1 93 ? -12.102 -1.002 1.513 1 98.5 93 ASP B C 1
ATOM 1841 O O . ASP B 1 93 ? -12.953 -0.501 0.768 1 98.5 93 ASP B O 1
ATOM 1845 N N . PHE B 1 94 ? -11.133 -1.806 1.051 1 98.5 94 PHE B N 1
ATOM 1846 C CA . PHE B 1 94 ? -10.93 -1.975 -0.384 1 98.5 94 PHE B CA 1
ATOM 1847 C C . PHE B 1 94 ? -10.773 -3.447 -0.739 1 98.5 94 PHE B C 1
ATOM 1849 O O . PHE B 1 94 ? -10.234 -4.227 0.047 1 98.5 94 PHE B O 1
ATOM 1856 N N . ASN B 1 95 ? -11.25 -3.838 -1.872 1 98.69 95 ASN B N 1
ATOM 1857 C CA . ASN B 1 95 ? -10.805 -5.031 -2.584 1 98.69 95 ASN B CA 1
ATOM 1858 C C . ASN B 1 95 ? -9.734 -4.699 -3.621 1 98.69 95 ASN B C 1
ATOM 1860 O O . ASN B 1 95 ? -9.93 -3.816 -4.457 1 98.69 95 ASN B O 1
ATOM 1864 N N . VAL B 1 96 ? -8.594 -5.363 -3.527 1 98.62 96 VAL B N 1
ATOM 1865 C CA . VAL B 1 96 ? -7.516 -5.18 -4.492 1 98.62 96 VAL B CA 1
ATOM 1866 C C . VAL B 1 96 ? -7.207 -6.508 -5.184 1 98.62 96 VAL B C 1
ATOM 1868 O O . VAL B 1 96 ? -6.902 -7.5 -4.52 1 98.62 96 VAL B O 1
ATOM 1871 N N . LYS B 1 97 ? -7.301 -6.531 -6.484 1 98.75 97 LYS B N 1
ATOM 1872 C CA . LYS B 1 97 ? -6.984 -7.715 -7.273 1 98.75 97 LYS B CA 1
ATOM 1873 C C . LYS B 1 97 ? -5.637 -7.566 -7.977 1 98.75 97 LYS B C 1
ATOM 1875 O O . LYS B 1 97 ? -5.41 -6.586 -8.688 1 98.75 97 LYS B O 1
ATOM 1880 N N . VAL B 1 98 ? -4.766 -8.555 -7.785 1 98.69 98 VAL B N 1
ATOM 1881 C CA . VAL B 1 98 ? -3.441 -8.516 -8.398 1 98.69 98 VAL B CA 1
ATOM 1882 C C . VAL B 1 98 ? -3.148 -9.852 -9.086 1 98.69 98 VAL B C 1
ATOM 1884 O O . VAL B 1 98 ? -3.418 -10.914 -8.523 1 98.69 98 VAL B O 1
ATOM 1887 N N . LYS B 1 99 ? -2.672 -9.773 -10.258 1 98.31 99 LYS B N 1
ATOM 1888 C CA . LYS B 1 99 ? -2.242 -10.93 -11.031 1 98.31 99 LYS B CA 1
ATOM 1889 C C . LYS B 1 99 ? -0.735 -11.141 -10.922 1 98.31 99 LYS B C 1
ATOM 1891 O O . LYS B 1 99 ? 0.043 -10.203 -11.086 1 98.31 99 LYS B O 1
ATOM 1896 N N . TYR B 1 100 ? -0.31 -12.375 -10.625 1 97 100 TYR B N 1
ATOM 1897 C CA . TYR B 1 100 ? 1.09 -12.773 -10.547 1 97 100 TYR B CA 1
ATOM 1898 C C . TYR B 1 100 ? 1.388 -13.898 -11.531 1 97 100 TYR B C 1
ATOM 1900 O O . TYR B 1 100 ? 0.784 -14.977 -11.453 1 97 100 TYR B O 1
ATOM 1908 N N . ASP B 1 101 ? 2.266 -13.656 -12.43 1 95.12 101 ASP B N 1
ATOM 1909 C CA . ASP B 1 101 ? 2.791 -14.758 -13.234 1 95.12 101 ASP B CA 1
ATOM 1910 C C . ASP B 1 101 ? 3.807 -15.578 -12.445 1 95.12 101 ASP B C 1
ATOM 1912 O O . ASP B 1 101 ? 4.805 -15.047 -11.961 1 95.12 101 ASP B O 1
ATOM 1916 N N . THR B 1 102 ? 3.547 -16.891 -12.305 1 94.56 102 THR B N 1
ATOM 1917 C CA . THR B 1 102 ? 4.402 -17.719 -11.461 1 94.56 102 THR B CA 1
ATOM 1918 C C . THR B 1 102 ? 5.238 -18.672 -12.305 1 94.56 102 THR B C 1
ATOM 1920 O O . THR B 1 102 ? 4.883 -18.969 -13.445 1 94.56 102 THR B O 1
ATOM 1923 N N . TYR B 1 103 ? 6.355 -19.016 -11.766 1 91.75 103 TYR B N 1
ATOM 1924 C CA . TYR B 1 103 ? 7.258 -19.922 -12.469 1 91.75 103 TYR B CA 1
ATOM 1925 C C . TYR B 1 103 ? 8.039 -20.797 -11.492 1 91.75 103 TYR B C 1
ATOM 1927 O O . TYR B 1 103 ? 8.086 -20.5 -10.297 1 91.75 103 TYR B O 1
ATOM 1935 N N . THR B 1 104 ? 8.422 -21.984 -12 1 88.19 104 THR B N 1
ATOM 1936 C CA . THR B 1 104 ? 9.32 -22.875 -11.266 1 88.19 104 THR B CA 1
ATOM 1937 C C . THR B 1 104 ? 10.68 -22.953 -11.945 1 88.19 104 THR B C 1
ATOM 1939 O O . THR B 1 104 ? 10.781 -23.328 -13.109 1 88.19 104 THR B O 1
ATOM 1942 N N . GLY B 1 105 ? 11.867 -22.406 -11.414 1 73.44 105 GLY B N 1
ATOM 1943 C CA . GLY B 1 105 ? 13.195 -22.531 -12 1 73.44 105 GLY B CA 1
ATOM 1944 C C . GLY B 1 105 ? 13.242 -22.109 -13.453 1 73.44 105 GLY B C 1
ATOM 1945 O O . GLY B 1 105 ? 12.273 -21.578 -13.984 1 73.44 105 GLY B O 1
ATOM 1946 N N . PRO B 1 106 ? 14.586 -21.969 -14.164 1 62.84 106 PRO B N 1
ATOM 1947 C CA . PRO B 1 106 ? 14.789 -21.594 -15.57 1 62.84 106 PRO B CA 1
ATOM 1948 C C . PRO B 1 106 ? 14.039 -22.516 -16.531 1 62.84 106 PRO B C 1
ATOM 1950 O O . PRO B 1 106 ? 13.883 -22.188 -17.703 1 62.84 106 PRO B O 1
ATOM 1953 N N . PHE B 1 107 ? 14.094 -23.812 -16.422 1 54.78 107 PHE B N 1
ATOM 1954 C CA . PHE B 1 107 ? 13.648 -24.766 -17.422 1 54.78 107 PHE B CA 1
ATOM 1955 C C . PHE B 1 107 ? 12.125 -24.828 -17.469 1 54.78 107 PHE B C 1
ATOM 1957 O O . PHE B 1 107 ? 11.539 -24.969 -18.547 1 54.78 107 PHE B O 1
ATOM 1964 N N . ASN B 1 108 ? 11.32 -24.875 -16.484 1 55.59 108 ASN B N 1
ATOM 1965 C CA . ASN B 1 108 ? 9.898 -25.203 -16.484 1 55.59 108 ASN B CA 1
ATOM 1966 C C . ASN B 1 108 ? 9.055 -24.031 -17 1 55.59 108 ASN B C 1
ATOM 1968 O O . ASN B 1 108 ? 9.328 -22.875 -16.688 1 55.59 108 ASN B O 1
ATOM 1972 N N . PRO B 1 109 ? 7.93 -24.672 -18.25 1 55.66 109 PRO B N 1
ATOM 1973 C CA . PRO B 1 109 ? 6.902 -23.703 -18.625 1 55.66 109 PRO B CA 1
ATOM 1974 C C . PRO B 1 109 ? 6.492 -22.797 -17.453 1 55.66 109 PRO B C 1
ATOM 1976 O O . PRO B 1 109 ? 6.641 -23.188 -16.297 1 55.66 109 PRO B O 1
ATOM 1979 N N . PRO B 1 110 ? 6.285 -21.547 -17.719 1 62.91 110 PRO B N 1
ATOM 1980 C CA . PRO B 1 110 ? 5.684 -20.703 -16.688 1 62.91 110 PRO B CA 1
ATOM 1981 C C . PRO B 1 110 ? 4.418 -21.312 -16.078 1 62.91 110 PRO B C 1
ATOM 1983 O O . PRO B 1 110 ? 3.635 -21.953 -16.797 1 62.91 110 PRO B O 1
ATOM 1986 N N . GLU B 1 111 ? 4.344 -22.031 -14.852 1 74.56 111 GLU B N 1
ATOM 1987 C CA . GLU B 1 111 ? 3.281 -22.703 -14.109 1 74.56 111 GLU B CA 1
ATOM 1988 C C . GLU B 1 111 ? 1.956 -21.953 -14.242 1 74.56 111 GLU B C 1
ATOM 1990 O O . GLU B 1 111 ? 0.891 -22.516 -13.984 1 74.56 111 GLU B O 1
ATOM 1995 N N . GLY B 1 112 ? 1.962 -20.656 -14.859 1 87.88 112 GLY B N 1
ATOM 1996 C CA . GLY B 1 112 ? 0.742 -19.891 -15.016 1 87.88 112 GLY B CA 1
ATOM 1997 C C . GLY B 1 112 ? 0.632 -18.75 -14.023 1 87.88 112 GLY B C 1
ATOM 1998 O O . GLY B 1 112 ? 1.529 -18.531 -13.203 1 87.88 112 GLY B O 1
ATOM 1999 N N . PHE B 1 113 ? -0.527 -18.078 -14.148 1 94.94 113 PHE B N 1
ATOM 2000 C CA . PHE B 1 113 ? -0.732 -16.922 -13.281 1 94.94 113 PHE B CA 1
ATOM 2001 C C . PHE B 1 113 ? -1.679 -17.266 -12.141 1 94.94 113 PHE B C 1
ATOM 2003 O O . PHE B 1 113 ? -2.383 -18.266 -12.188 1 94.94 113 PHE B O 1
ATOM 2010 N N . VAL B 1 114 ? -1.495 -16.578 -11.086 1 97.75 114 VAL B N 1
ATOM 2011 C CA . VAL B 1 114 ? -2.463 -16.578 -10 1 97.75 114 VAL B CA 1
ATOM 2012 C C . VAL B 1 114 ? -2.998 -15.156 -9.789 1 97.75 114 VAL B C 1
ATOM 2014 O O . VAL B 1 114 ? -2.273 -14.18 -9.984 1 97.75 114 VAL B O 1
ATOM 2017 N N . ILE B 1 115 ? -4.293 -15.055 -9.5 1 98.62 115 ILE B N 1
ATOM 2018 C CA . ILE B 1 115 ? -4.906 -13.773 -9.141 1 98.62 115 ILE B CA 1
ATOM 2019 C C . ILE B 1 115 ? -5.32 -13.797 -7.672 1 98.62 115 ILE B C 1
ATOM 2021 O O . ILE B 1 115 ? -6.113 -14.648 -7.258 1 98.62 115 ILE B O 1
ATOM 2025 N N . LEU B 1 116 ? -4.746 -12.984 -6.922 1 98.88 116 LEU B N 1
ATOM 2026 C CA . LEU B 1 116 ? -5.117 -12.828 -5.52 1 98.88 116 LEU B CA 1
ATOM 2027 C C . LEU B 1 116 ? -6.039 -11.625 -5.332 1 98.88 116 LEU B C 1
ATOM 2029 O O . LEU B 1 116 ? -5.828 -10.578 -5.945 1 98.88 116 LEU B O 1
ATOM 2033 N N . THR B 1 117 ? -7.113 -11.727 -4.547 1 98.94 117 THR B N 1
ATOM 2034 C CA . THR B 1 117 ? -7.891 -10.594 -4.055 1 98.94 117 THR B CA 1
ATOM 2035 C C . THR B 1 117 ? -7.551 -10.289 -2.598 1 98.94 117 THR B C 1
ATOM 2037 O O . THR B 1 117 ? -7.672 -11.164 -1.732 1 98.94 117 THR B O 1
ATOM 2040 N N . PHE B 1 118 ? -7.113 -9.156 -2.359 1 98.94 118 PHE B N 1
ATOM 2041 C CA . PHE B 1 118 ? -6.777 -8.695 -1.018 1 98.94 118 PHE B CA 1
ATOM 2042 C C . PHE B 1 118 ? -7.91 -7.867 -0.428 1 98.94 118 PHE B C 1
ATOM 2044 O O . PHE B 1 118 ? -8.477 -7.004 -1.106 1 98.94 118 PHE B O 1
ATOM 2051 N N . ASP B 1 119 ? -8.305 -8.18 0.789 1 98.88 119 ASP B N 1
ATOM 2052 C CA . ASP B 1 119 ? -9.047 -7.258 1.649 1 98.88 119 ASP B CA 1
ATOM 2053 C C . ASP B 1 119 ? -8.094 -6.293 2.361 1 98.88 119 ASP B C 1
ATOM 2055 O O . ASP B 1 119 ? -7.273 -6.715 3.176 1 98.88 119 ASP B O 1
ATOM 2059 N N . VAL B 1 120 ? -8.102 -4.996 1.984 1 98.81 120 VAL B N 1
ATOM 2060 C CA . VAL B 1 120 ? -7.207 -3.973 2.51 1 98.81 120 VAL B CA 1
ATOM 2061 C C . VAL B 1 120 ? -8.008 -2.947 3.309 1 98.81 120 VAL B C 1
ATOM 2063 O O . VAL B 1 120 ? -8.945 -2.34 2.787 1 98.81 120 VAL B O 1
ATOM 2066 N N . ASN B 1 121 ? -7.656 -2.697 4.516 1 98.44 121 ASN B N 1
ATOM 2067 C CA . ASN B 1 121 ? -8.289 -1.668 5.332 1 98.44 121 ASN B CA 1
ATOM 2068 C C . ASN B 1 121 ? -7.344 -1.156 6.418 1 98.44 121 ASN B C 1
ATOM 2070 O O . ASN B 1 121 ? -6.16 -1.495 6.43 1 98.44 121 ASN B O 1
ATOM 2074 N N . ILE B 1 122 ? -7.832 -0.318 7.316 1 97.19 122 ILE B N 1
ATOM 2075 C CA . ILE B 1 122 ? -6.992 0.392 8.273 1 97.19 122 ILE B CA 1
ATOM 2076 C C . ILE B 1 122 ? -6.523 -0.569 9.359 1 97.19 122 ILE B C 1
ATOM 2078 O O . ILE B 1 122 ? -5.605 -0.255 10.125 1 97.19 122 ILE B O 1
ATOM 2082 N N . ASP B 1 123 ? -7.133 -1.788 9.406 1 96.19 123 ASP B N 1
ATOM 2083 C CA . ASP B 1 123 ? -6.727 -2.779 10.398 1 96.19 123 ASP B CA 1
ATOM 2084 C C . ASP B 1 123 ? -5.641 -3.697 9.844 1 96.19 123 ASP B C 1
ATOM 2086 O O . ASP B 1 123 ? -4.953 -4.383 10.602 1 96.19 123 ASP B O 1
ATOM 2090 N N . GLY B 1 124 ? -5.566 -3.785 8.539 1 97.06 124 GLY B N 1
ATOM 2091 C CA . GLY B 1 124 ? -4.547 -4.648 7.957 1 97.06 124 GLY B CA 1
ATOM 2092 C C . GLY B 1 124 ? -4.961 -5.25 6.629 1 97.06 124 GLY B C 1
ATOM 2093 O O . GLY B 1 124 ? -5.793 -4.688 5.918 1 97.06 124 GLY B O 1
ATOM 2094 N N . VAL B 1 125 ? -4.242 -6.258 6.188 1 98.62 125 VAL B N 1
ATOM 2095 C CA . VAL B 1 125 ? -4.422 -6.883 4.879 1 98.62 125 VAL B CA 1
ATOM 2096 C C . VAL B 1 125 ? -4.695 -8.375 5.051 1 98.62 125 VAL B C 1
ATOM 2098 O O . VAL B 1 125 ? -4.066 -9.039 5.879 1 98.62 125 VAL B O 1
ATOM 2101 N N . LYS B 1 126 ? -5.664 -8.914 4.363 1 98.56 126 LYS B N 1
ATOM 2102 C CA . LYS B 1 126 ? -5.941 -10.344 4.273 1 98.56 126 LYS B CA 1
ATOM 2103 C C . LYS B 1 126 ? -6.176 -10.766 2.824 1 98.56 126 LYS B C 1
ATOM 2105 O O . LYS B 1 126 ? -6.84 -10.062 2.066 1 98.56 126 LYS B O 1
ATOM 2110 N N . VAL B 1 127 ? -5.645 -11.898 2.408 1 98.88 127 VAL B N 1
ATOM 2111 C CA . VAL B 1 127 ? -6 -12.484 1.121 1 98.88 127 VAL B CA 1
ATOM 2112 C C . VAL B 1 127 ? -7.332 -13.219 1.239 1 98.88 127 VAL B C 1
ATOM 2114 O O . VAL B 1 127 ? -7.457 -14.164 2.018 1 98.88 127 VAL B O 1
ATOM 2117 N N . ILE B 1 128 ? -8.32 -12.852 0.438 1 98.75 128 ILE B N 1
ATOM 2118 C CA . ILE B 1 128 ? -9.648 -13.406 0.652 1 98.75 128 ILE B CA 1
ATOM 2119 C C . ILE B 1 128 ? -10.055 -14.273 -0.54 1 98.75 128 ILE B C 1
ATOM 2121 O O . ILE B 1 128 ? -11.047 -15 -0.482 1 98.75 128 ILE B O 1
ATOM 2125 N N . GLU B 1 129 ? -9.352 -14.141 -1.653 1 98.69 129 GLU B N 1
ATOM 2126 C CA . GLU B 1 129 ? -9.602 -14.992 -2.809 1 98.69 129 GLU B CA 1
ATOM 2127 C C . GLU B 1 129 ? -8.297 -15.352 -3.525 1 98.69 129 GLU B C 1
ATOM 2129 O O . GLU B 1 129 ? -7.418 -14.5 -3.676 1 98.69 129 GLU B O 1
ATOM 2134 N N . PHE B 1 130 ? -8.148 -16.562 -3.914 1 98.56 130 PHE B N 1
ATOM 2135 C CA . PHE B 1 130 ? -7.055 -17.141 -4.699 1 98.56 130 PHE B CA 1
ATOM 2136 C C . PHE B 1 130 ? -7.586 -17.781 -5.973 1 98.56 130 PHE B C 1
ATOM 2138 O O . PHE B 1 130 ? -8.266 -18.812 -5.914 1 98.56 130 PHE B O 1
ATOM 2145 N N . LYS B 1 131 ? -7.273 -17.125 -7.129 1 97.44 131 LYS B N 1
ATOM 2146 C CA . LYS B 1 131 ? -7.758 -17.656 -8.398 1 97.44 131 LYS B CA 1
ATOM 2147 C C . LYS B 1 131 ? -6.598 -18.062 -9.305 1 97.44 131 LYS B C 1
ATOM 2149 O O . LYS B 1 131 ? -5.555 -17.406 -9.312 1 97.44 131 LYS B O 1
ATOM 2154 N N . GLU B 1 132 ? -6.672 -19.125 -10.117 1 92.69 132 GLU B N 1
ATOM 2155 C CA . GLU B 1 132 ? -5.676 -19.609 -11.07 1 92.69 132 GLU B CA 1
ATOM 2156 C C . GLU B 1 132 ? -6.324 -20.047 -12.375 1 92.69 132 GLU B C 1
ATOM 2158 O O . GLU B 1 132 ? -7.508 -20.391 -12.398 1 92.69 132 GLU B O 1
#

pLDDT: mean 75.32, std 28.55, range [23.62, 98.94]